Protein AF-A0A2A5XN27-F1 (afdb_monomer_lite)

Radius of gyration: 22.71 Å; chains: 1; bounding box: 51×56×65 Å

Secondary structure (DSSP, 8-state):
---------SS-SS------GGG--TTS----TT--TT-SSPPTT-------S--HHHHHHHHHHHHHHTT-HHHHHHHHHHHHHHTTPPPPSS--HHHHHHHHHHHTTTTT-HHHHHHHTT-HHHHHTTPPPEEEEEEE-TTT--EEEEEEE-TTGGG----GGGGS----HHHHHH-TTPPPPTT-

Sequence (188 aa):
GNAANGVKGRAGNVVPQRAPVRNRNRGGRLVQKRIDPAIEFPPFGTDETPYVVLRTGEMYLNAAEAAFEMNKPVRAKQLINTLRARAGMPPKTQLTLDLIKNERFVELYAENHRYWDLRAWRDAEAELHYKLKQGSKWTRRASDGKYKANKWRWNFSQNTPFLPKMYWLPFGTGRLADNPNIVENPGY

Foldseek 3Di:
DDDDDDDPADPPPDDPDDDDPVPDDPQNDDDCPQPDRVDDDDDPPPRPRDQDLDDPLVVLLVQLLVCVVVVNNVSSQVSLQVSCVVVVHDGDPDDDNVNSVVSCCVVCPPNPVPVVVCLVVVNCQVCQALDWDWHWDWDQDPPPRDIDTDIDTDPCSNVGHDDPQNSDDWPDDVVCVVDVPDDTGPPD

pLDDT: mean 85.62, std 16.57, range [29.89, 98.44]

Structure (mmCIF, N/CA/C/O backbone):
data_AF-A0A2A5XN27-F1
#
_entry.id   AF-A0A2A5XN27-F1
#
loop_
_atom_site.group_PDB
_atom_site.id
_atom_site.type_symbol
_atom_site.label_atom_id
_atom_site.label_alt_id
_atom_site.label_comp_id
_atom_site.label_asym_id
_atom_site.label_entity_id
_atom_site.label_seq_id
_atom_site.pdbx_PDB_ins_code
_atom_site.Cartn_x
_atom_site.Cartn_y
_atom_site.Cartn_z
_atom_site.occupancy
_atom_site.B_iso_or_equiv
_atom_site.auth_seq_id
_atom_site.auth_comp_id
_atom_site.auth_asym_id
_atom_site.auth_atom_id
_atom_site.pdbx_PDB_model_num
ATOM 1 N N . GLY A 1 1 ? 1.686 33.695 41.121 1.00 29.89 1 GLY A N 1
ATOM 2 C CA . GLY A 1 1 ? 0.962 32.762 42.002 1.00 29.89 1 GLY A CA 1
ATOM 3 C C . GLY A 1 1 ? 0.695 31.487 41.239 1.00 29.89 1 GLY A C 1
ATOM 4 O O . GLY A 1 1 ? 0.298 31.571 40.089 1.00 29.89 1 GLY A O 1
ATOM 5 N N . ASN A 1 2 ? 1.033 30.367 41.867 1.00 36.44 2 ASN A N 1
ATOM 6 C CA . ASN A 1 2 ? 1.110 28.998 41.356 1.00 36.44 2 ASN A CA 1
ATOM 7 C C . ASN A 1 2 ? -0.234 28.352 40.953 1.00 36.44 2 ASN A C 1
ATOM 9 O O . ASN A 1 2 ? -1.291 28.836 41.344 1.00 36.44 2 ASN A O 1
ATOM 13 N N . ALA A 1 3 ? -0.092 27.170 40.330 1.00 35.41 3 ALA A N 1
ATOM 14 C CA . ALA A 1 3 ? -1.069 26.127 39.966 1.00 35.41 3 ALA A CA 1
ATOM 15 C C . ALA A 1 3 ? -1.690 26.265 38.553 1.00 35.41 3 ALA A C 1
ATOM 17 O O . ALA A 1 3 ? -2.219 27.306 38.202 1.00 35.41 3 ALA A O 1
ATOM 18 N N . ALA A 1 4 ? -1.668 25.266 37.665 1.00 36.03 4 ALA A N 1
ATOM 19 C CA . ALA A 1 4 ? -1.515 23.832 37.872 1.00 36.03 4 ALA A CA 1
ATOM 20 C C . ALA A 1 4 ? -0.849 23.133 36.672 1.00 36.03 4 ALA A C 1
ATOM 22 O O . ALA A 1 4 ? -1.047 23.495 35.512 1.00 36.03 4 ALA A O 1
ATOM 23 N N . ASN A 1 5 ? -0.098 22.081 37.004 1.00 47.19 5 ASN A N 1
ATOM 24 C CA . ASN A 1 5 ? 0.304 20.999 36.117 1.00 47.19 5 ASN A CA 1
ATOM 25 C C . ASN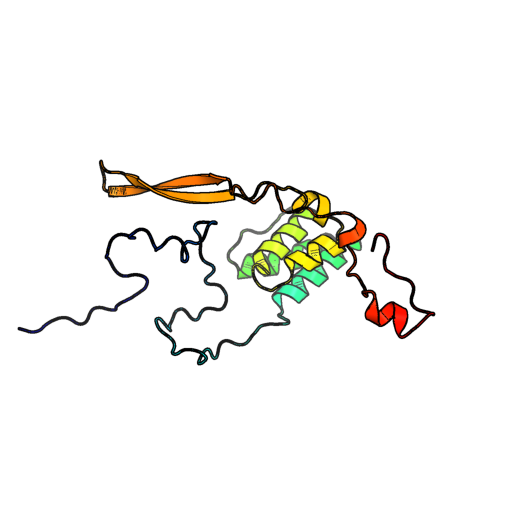 A 1 5 ? -0.887 20.513 35.284 1.00 47.19 5 ASN A C 1
ATOM 27 O O . ASN A 1 5 ? -1.898 20.075 35.827 1.00 47.19 5 ASN A O 1
ATOM 31 N N . GLY A 1 6 ? -0.747 20.562 33.965 1.00 33.22 6 GLY A N 1
ATOM 32 C CA . GLY A 1 6 ? -1.763 20.098 33.035 1.00 33.22 6 GLY A CA 1
ATOM 33 C C . GLY A 1 6 ? -1.102 19.783 31.712 1.00 33.22 6 GLY A C 1
ATOM 34 O O . GLY A 1 6 ? -0.989 20.660 30.864 1.00 33.22 6 GLY A O 1
ATOM 35 N N . VAL A 1 7 ? -0.585 18.556 31.621 1.00 36.69 7 VAL A N 1
ATOM 36 C CA . VAL A 1 7 ? -0.335 17.775 30.403 1.00 36.69 7 VAL A CA 1
ATOM 37 C C . VAL A 1 7 ? -0.467 18.614 29.129 1.00 36.69 7 VAL A C 1
ATOM 39 O O . VAL A 1 7 ? -1.563 18.807 28.598 1.00 36.69 7 VAL A O 1
ATOM 42 N N . LYS A 1 8 ? 0.667 19.104 28.616 1.00 38.03 8 LYS A N 1
ATOM 43 C CA . LYS A 1 8 ? 0.745 19.331 27.175 1.00 38.03 8 LYS A CA 1
ATOM 44 C C . LYS A 1 8 ? 0.564 17.933 26.595 1.00 38.03 8 LYS A C 1
ATOM 46 O O . LYS A 1 8 ? 1.222 16.998 27.014 1.00 38.03 8 LYS A O 1
ATOM 51 N N . GLY A 1 9 ? -0.526 17.756 25.877 1.00 37.28 9 GLY A N 1
ATOM 52 C CA . GLY A 1 9 ? -0.868 16.523 25.209 1.00 37.28 9 GLY A CA 1
ATOM 53 C C . GLY A 1 9 ? -1.352 16.950 23.845 1.00 37.28 9 GLY A C 1
ATOM 54 O O . GLY A 1 9 ? -2.301 17.728 23.772 1.00 37.28 9 GLY A O 1
ATOM 55 N N . ARG A 1 10 ? -0.687 16.476 22.788 1.00 46.75 10 ARG A N 1
ATOM 56 C CA . ARG A 1 10 ? -1.144 16.493 21.388 1.00 46.75 10 ARG A CA 1
ATOM 57 C C . ARG A 1 10 ? -1.728 17.830 20.947 1.00 46.75 10 ARG A C 1
ATOM 59 O O . ARG A 1 10 ? -2.930 18.008 21.070 1.00 46.75 10 ARG A O 1
ATOM 66 N N . ALA A 1 11 ? -0.920 18.707 20.339 1.00 42.62 11 ALA A N 1
ATOM 67 C CA . ALA A 1 11 ? -1.396 19.979 19.775 1.00 42.62 11 ALA A CA 1
ATOM 68 C C . ALA A 1 11 ? -2.470 20.603 20.684 1.00 42.62 11 ALA A C 1
ATOM 70 O O . ALA A 1 11 ? -3.655 20.585 20.350 1.00 42.62 11 ALA A O 1
ATOM 71 N N . GLY A 1 12 ? -2.036 21.012 21.883 1.00 39.09 12 GLY A N 1
ATOM 72 C CA . GLY A 1 12 ? -2.918 21.458 22.955 1.00 39.09 12 GLY A CA 1
ATOM 73 C C . GLY A 1 12 ? -3.959 22.473 22.489 1.00 39.09 12 GLY A C 1
ATOM 74 O O . GLY A 1 12 ? -3.789 23.088 21.446 1.00 39.09 12 GLY A O 1
ATOM 75 N N . ASN A 1 13 ? -5.002 22.631 23.305 1.00 40.03 13 ASN A N 1
ATOM 76 C CA . ASN A 1 13 ? -6.207 23.481 23.236 1.00 40.03 13 ASN A CA 1
ATOM 77 C C . ASN A 1 13 ? -6.185 24.864 22.529 1.00 40.03 13 ASN A C 1
ATOM 79 O O . ASN A 1 13 ? -7.188 25.573 22.554 1.00 40.03 13 ASN A O 1
ATOM 83 N N . VAL A 1 14 ? -5.113 25.288 21.876 1.00 46.19 14 VAL A N 1
ATOM 84 C CA . VAL A 1 14 ? -5.141 26.316 20.843 1.00 46.19 14 VAL A CA 1
ATOM 85 C C . VAL A 1 14 ? -5.795 25.755 19.584 1.00 46.19 14 VAL A C 1
ATOM 87 O O . VAL A 1 14 ? -5.376 24.745 19.022 1.00 46.19 14 VAL A O 1
ATOM 90 N N . VAL A 1 15 ? -6.852 26.438 19.141 1.00 50.25 15 VAL A N 1
ATOM 91 C CA . VAL A 1 15 ? -7.508 26.218 17.846 1.00 50.25 15 VAL A CA 1
ATOM 92 C C . VAL A 1 15 ? -6.468 25.872 16.771 1.00 50.25 15 VAL A C 1
ATOM 94 O O . VAL A 1 15 ? -5.458 26.572 16.698 1.00 50.25 15 VAL A O 1
ATOM 97 N N . PRO A 1 16 ? -6.660 24.834 15.928 1.00 54.69 16 PRO A N 1
ATOM 98 C CA . PRO A 1 16 ? -5.692 24.500 14.892 1.00 54.69 16 PRO A CA 1
ATOM 99 C C . PRO A 1 16 ? -5.483 25.707 13.978 1.00 54.69 16 PRO A C 1
ATOM 101 O O . PRO A 1 16 ? -6.305 26.022 13.112 1.00 54.69 16 PRO A O 1
ATOM 104 N N . GLN A 1 17 ? -4.381 26.412 14.212 1.00 54.06 17 GLN A N 1
ATOM 105 C CA . GLN A 1 17 ? -3.949 27.525 13.397 1.00 54.06 17 GLN A CA 1
ATOM 106 C C . GLN A 1 17 ? -3.387 26.947 12.103 1.00 54.06 17 GLN A C 1
ATOM 108 O O . GLN A 1 17 ? -2.761 25.885 12.072 1.00 54.06 17 GLN A O 1
ATOM 113 N N . ARG A 1 18 ? -3.654 27.628 10.991 1.00 60.09 18 ARG A N 1
ATOM 114 C CA . ARG A 1 18 ? -3.181 27.189 9.680 1.00 60.09 18 ARG A CA 1
ATOM 115 C C . ARG A 1 18 ? -1.652 27.114 9.701 1.00 60.09 18 ARG A C 1
ATOM 117 O O . ARG A 1 18 ? -0.996 28.149 9.748 1.00 60.09 18 ARG A O 1
ATOM 124 N N . ALA A 1 19 ? -1.099 25.906 9.593 1.00 62.75 19 ALA A N 1
ATOM 125 C CA . ALA A 1 19 ? 0.345 25.716 9.488 1.00 62.75 19 ALA A CA 1
ATOM 126 C C . ALA A 1 19 ? 0.939 26.509 8.295 1.00 62.75 19 ALA A C 1
ATOM 128 O O . ALA A 1 19 ? 0.246 26.714 7.278 1.00 62.75 19 ALA A O 1
ATOM 129 N N . PRO A 1 20 ? 2.217 26.933 8.365 1.00 69.31 20 PRO A N 1
ATOM 130 C CA . PRO A 1 20 ? 2.937 27.515 7.230 1.00 69.31 20 PRO A CA 1
ATOM 131 C C . PRO A 1 20 ? 2.829 26.628 5.985 1.00 69.31 20 PRO A C 1
ATOM 133 O O . PRO A 1 20 ? 2.746 25.410 6.105 1.00 69.31 20 PRO A O 1
ATOM 136 N N . VAL A 1 21 ? 2.822 27.216 4.779 1.00 66.81 21 VAL A N 1
ATOM 137 C CA . VAL A 1 21 ? 2.547 26.493 3.512 1.00 66.81 21 VAL A CA 1
ATOM 138 C C . VAL A 1 21 ? 3.396 25.226 3.353 1.00 66.81 21 VAL A C 1
ATOM 140 O O . VAL A 1 21 ? 2.870 24.209 2.905 1.00 66.81 21 VAL A O 1
ATOM 143 N N . ARG A 1 22 ? 4.669 25.282 3.763 1.00 66.00 22 ARG A N 1
ATOM 144 C CA . ARG A 1 22 ? 5.639 24.180 3.653 1.00 66.00 22 ARG A CA 1
ATOM 145 C C . ARG A 1 22 ? 5.332 22.994 4.577 1.00 66.00 22 ARG A C 1
ATOM 147 O O . ARG A 1 22 ? 5.655 21.870 4.225 1.00 66.00 22 ARG A O 1
ATOM 154 N N . ASN A 1 23 ? 4.624 23.222 5.684 1.00 67.50 23 ASN A N 1
ATOM 155 C CA . ASN A 1 23 ? 4.366 22.215 6.723 1.00 67.50 23 ASN A CA 1
ATOM 156 C C . ASN A 1 23 ? 2.918 21.700 6.691 1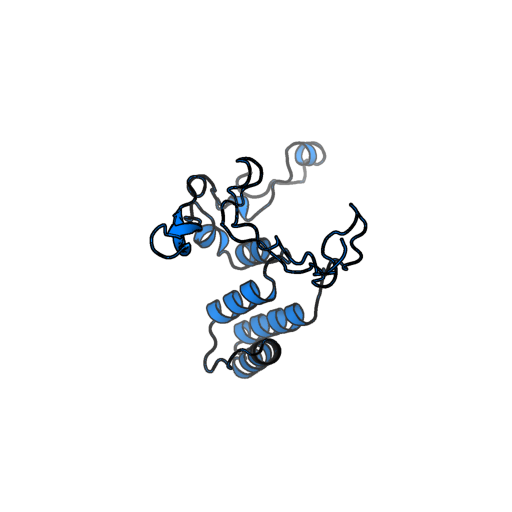.00 67.50 23 ASN A C 1
ATOM 158 O O . ASN A 1 23 ? 2.406 21.171 7.677 1.00 67.50 23 ASN A O 1
ATO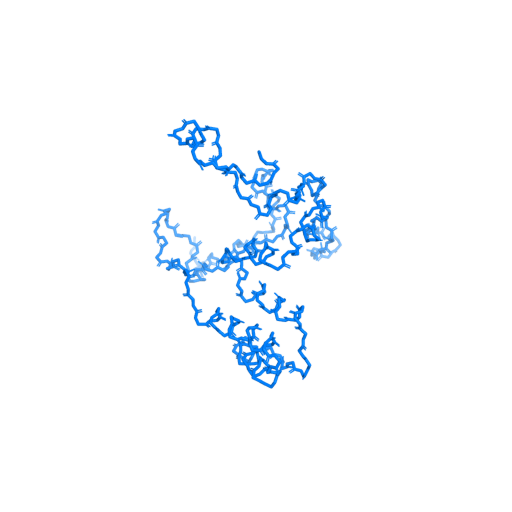M 162 N N . ARG A 1 24 ? 2.209 21.886 5.570 1.00 71.56 24 ARG A N 1
ATOM 163 C CA . ARG A 1 24 ? 0.832 21.404 5.411 1.00 71.56 24 ARG A CA 1
ATOM 164 C C . ARG A 1 24 ? 0.819 20.025 4.777 1.00 71.56 24 ARG A C 1
ATOM 166 O O . ARG A 1 24 ? 1.221 19.863 3.626 1.00 71.56 24 ARG A O 1
ATOM 173 N N . ASN A 1 25 ? 0.227 19.061 5.473 1.00 76.50 25 ASN A N 1
ATOM 174 C CA . ASN A 1 25 ? -0.117 17.788 4.859 1.00 76.50 25 ASN A CA 1
ATOM 175 C C . ASN A 1 25 ? -1.304 17.978 3.898 1.00 76.50 25 ASN A C 1
ATOM 177 O O . ASN A 1 25 ? -2.403 18.360 4.303 1.00 76.50 25 ASN A O 1
ATOM 181 N N . ARG A 1 26 ? -1.084 17.697 2.611 1.00 76.62 26 ARG A N 1
ATOM 182 C CA . ARG A 1 26 ? -2.086 17.887 1.550 1.00 76.62 26 ARG A CA 1
ATOM 183 C C . ARG A 1 26 ? -3.244 16.884 1.611 1.00 76.62 26 ARG A C 1
ATOM 185 O O . ARG A 1 26 ? -4.328 17.191 1.123 1.00 76.62 26 ARG A O 1
ATOM 192 N N . GLY A 1 27 ? -3.029 15.721 2.226 1.00 79.31 27 GLY A N 1
ATOM 193 C CA . GLY A 1 27 ? -4.074 14.734 2.502 1.00 79.31 27 GLY A CA 1
ATOM 194 C C . GLY A 1 27 ? -4.975 15.122 3.678 1.00 79.31 27 GLY A C 1
ATOM 195 O O . GLY A 1 27 ? -6.070 14.578 3.815 1.00 79.31 27 GLY A O 1
ATOM 196 N N . GLY A 1 28 ? -4.546 16.075 4.516 1.00 81.69 28 GLY A N 1
ATOM 197 C CA . GLY A 1 28 ? -5.301 16.546 5.681 1.00 81.69 28 GLY A CA 1
ATOM 198 C C . GLY A 1 28 ? -5.469 15.508 6.792 1.00 81.69 28 GLY A C 1
ATOM 199 O O . GLY A 1 28 ? -6.384 15.632 7.605 1.00 81.69 28 GLY A O 1
ATOM 200 N N . ARG A 1 29 ? -4.611 14.483 6.799 1.00 82.06 29 ARG A N 1
ATOM 201 C CA . ARG A 1 29 ? -4.494 13.438 7.823 1.00 82.06 29 ARG A CA 1
ATOM 202 C C . ARG A 1 29 ? -3.018 13.156 8.060 1.00 82.06 29 ARG A C 1
ATOM 204 O O . ARG A 1 29 ? -2.224 13.280 7.131 1.00 82.06 29 ARG A O 1
ATOM 211 N N . LEU A 1 30 ? -2.670 12.766 9.278 1.00 85.06 30 LEU A N 1
ATOM 212 C CA . LEU A 1 30 ? -1.328 12.322 9.646 1.00 85.06 30 LEU A CA 1
ATOM 213 C C . LEU A 1 30 ? -1.368 10.834 9.986 1.00 85.06 30 LEU A C 1
ATOM 215 O O . LEU A 1 30 ? -2.399 10.322 10.421 1.00 85.06 30 LEU A O 1
ATOM 219 N N . VAL A 1 31 ? -0.249 10.151 9.766 1.00 86.31 31 VAL A N 1
ATOM 220 C CA . VAL A 1 31 ? -0.075 8.754 10.162 1.00 86.31 31 VAL A CA 1
ATOM 221 C C . VAL A 1 31 ? 0.501 8.741 11.573 1.00 86.31 31 VAL A C 1
ATOM 223 O O . VAL A 1 31 ? 1.478 9.432 11.834 1.00 86.31 31 VAL A O 1
ATOM 226 N N . GLN A 1 32 ? -0.121 7.977 12.471 1.00 86.38 32 GLN A N 1
ATOM 227 C CA . GLN A 1 32 ? 0.386 7.722 13.829 1.00 86.38 32 GLN A CA 1
ATOM 228 C C . GLN A 1 32 ? 0.860 6.274 14.017 1.00 86.38 32 GLN A C 1
ATOM 230 O O . GLN A 1 32 ? 1.209 5.862 15.116 1.00 86.38 32 GLN A O 1
ATOM 235 N N . LYS A 1 33 ? 0.845 5.466 12.952 1.00 87.88 33 LYS A N 1
ATOM 236 C CA . LYS A 1 33 ? 1.324 4.086 13.013 1.00 87.88 33 LYS A CA 1
ATOM 237 C C . LYS A 1 33 ? 2.831 4.087 13.279 1.00 87.88 33 LYS A C 1
ATOM 239 O O . LYS A 1 33 ? 3.541 4.834 12.614 1.00 87.88 33 LYS A O 1
ATOM 244 N N . ARG A 1 34 ? 3.284 3.220 14.194 1.00 84.56 34 ARG A N 1
ATOM 245 C CA . ARG A 1 34 ? 4.679 3.135 14.677 1.00 84.56 34 ARG A CA 1
ATOM 246 C C . ARG A 1 34 ? 5.153 4.374 15.449 1.00 84.56 34 ARG A C 1
ATOM 248 O O . ARG A 1 34 ? 6.346 4.591 15.551 1.00 84.56 34 ARG A O 1
ATOM 255 N N . ILE A 1 35 ? 4.231 5.183 15.968 1.00 84.62 35 ILE A N 1
ATOM 256 C CA . ILE A 1 35 ? 4.557 6.252 16.915 1.00 84.62 35 ILE A CA 1
ATOM 257 C C . ILE A 1 35 ? 4.119 5.778 18.296 1.00 84.62 35 ILE A C 1
ATOM 259 O O . ILE A 1 35 ? 2.945 5.435 18.467 1.00 84.62 35 ILE A O 1
ATOM 263 N N . ASP A 1 36 ? 5.041 5.764 19.257 1.00 83.00 36 ASP A N 1
ATOM 264 C CA . ASP A 1 36 ? 4.708 5.495 20.654 1.00 83.00 36 ASP A CA 1
ATOM 265 C C . ASP A 1 36 ? 3.803 6.618 21.198 1.00 83.00 36 ASP A C 1
ATOM 267 O O . ASP A 1 36 ? 4.218 7.780 21.240 1.00 83.00 36 ASP A O 1
ATOM 271 N N . PRO A 1 37 ? 2.552 6.321 21.604 1.00 81.38 37 PRO A N 1
ATOM 272 C CA . PRO A 1 37 ? 1.654 7.333 22.145 1.00 81.38 37 PRO A CA 1
ATOM 273 C C . PRO A 1 37 ? 2.099 7.901 23.502 1.00 81.38 37 PRO A C 1
ATOM 275 O O . PRO A 1 37 ? 1.576 8.949 23.883 1.00 81.38 37 PRO A O 1
ATOM 278 N N . ALA A 1 38 ? 3.005 7.237 24.230 1.00 82.88 38 ALA A N 1
ATOM 279 C CA . ALA A 1 38 ? 3.524 7.710 25.514 1.00 82.88 38 ALA A CA 1
ATOM 280 C C . ALA A 1 38 ? 4.551 8.845 25.361 1.00 82.88 38 ALA A C 1
ATOM 282 O O . ALA A 1 38 ? 4.788 9.593 26.311 1.00 82.88 38 ALA A O 1
ATOM 283 N N . ILE A 1 39 ? 5.138 9.001 24.172 1.00 77.56 39 ILE A N 1
ATOM 284 C CA . ILE A 1 39 ? 6.201 9.968 23.906 1.00 77.56 39 ILE A CA 1
ATOM 285 C C . ILE A 1 39 ? 5.633 11.133 23.090 1.00 77.56 39 ILE A C 1
ATOM 287 O O . ILE A 1 39 ? 5.212 10.976 21.947 1.00 77.56 39 ILE A O 1
ATOM 291 N N . GLU A 1 40 ? 5.624 12.335 23.668 1.00 75.56 40 GLU A N 1
ATOM 292 C CA . GLU A 1 40 ? 5.049 13.513 23.005 1.00 75.56 40 GLU A CA 1
ATOM 293 C C . GLU A 1 40 ? 6.084 14.331 22.213 1.00 75.56 40 GLU A C 1
ATOM 295 O O . GLU A 1 40 ? 5.777 14.860 21.144 1.00 75.56 40 GLU A O 1
ATOM 300 N N . PHE A 1 41 ? 7.318 14.414 22.719 1.00 76.88 41 PHE A N 1
ATOM 301 C CA . PHE A 1 41 ? 8.399 15.216 22.142 1.00 76.88 41 PHE A CA 1
ATOM 302 C C . PHE A 1 41 ? 9.740 14.480 22.254 1.00 76.88 41 PHE A C 1
ATOM 304 O O . PHE A 1 41 ? 10.572 14.851 23.086 1.00 76.88 41 PHE A O 1
ATOM 311 N N . PRO A 1 42 ? 9.961 13.420 21.456 1.00 74.62 42 PRO A N 1
ATOM 312 C CA . PRO A 1 42 ? 11.245 12.741 21.470 1.00 74.62 42 PRO A CA 1
ATOM 313 C C . PRO A 1 42 ? 12.339 13.697 20.971 1.00 74.62 42 PRO A C 1
ATOM 315 O O . PRO A 1 42 ? 12.115 14.430 19.997 1.00 74.62 42 PRO A O 1
ATOM 318 N N . PRO A 1 43 ? 13.527 13.697 21.595 1.00 80.38 43 PRO A N 1
ATOM 319 C CA . PRO A 1 43 ? 14.714 14.270 20.982 1.00 80.38 43 PRO A CA 1
ATOM 320 C C . PRO A 1 43 ? 14.946 13.693 19.575 1.00 80.38 43 PRO A C 1
ATOM 322 O O . PRO A 1 43 ? 14.553 12.572 19.244 1.00 80.38 43 PRO A O 1
ATOM 325 N N . PHE A 1 44 ? 15.567 14.482 18.699 1.00 80.19 44 PHE A N 1
ATOM 326 C CA . PHE A 1 44 ? 15.837 14.031 17.336 1.00 80.19 44 PHE A CA 1
ATOM 327 C C . PHE A 1 44 ? 16.747 12.793 17.344 1.00 80.19 44 PHE A C 1
ATOM 329 O O . PHE A 1 44 ? 17.815 12.817 17.949 1.00 80.19 44 PHE A O 1
ATOM 336 N N . GLY A 1 45 ? 16.334 11.733 16.643 1.00 80.00 45 GLY A N 1
ATOM 337 C CA . GLY A 1 45 ? 17.126 10.510 16.486 1.00 80.00 45 GLY A CA 1
ATOM 338 C C . GLY A 1 45 ? 17.095 9.547 17.677 1.00 80.00 45 GLY A C 1
ATOM 339 O O . GLY A 1 45 ? 17.855 8.588 17.670 1.00 80.00 45 GLY A O 1
ATOM 340 N N . THR A 1 46 ? 16.230 9.765 18.672 1.00 81.56 46 THR A N 1
ATOM 341 C CA . THR A 1 46 ? 16.121 8.897 19.862 1.00 81.56 46 THR A CA 1
ATOM 342 C C . THR A 1 46 ? 14.878 8.005 19.843 1.00 81.56 46 THR A C 1
ATOM 344 O O . THR A 1 46 ? 14.363 7.647 20.897 1.00 81.56 46 THR A O 1
ATOM 347 N N . ASP A 1 47 ? 14.328 7.717 18.663 1.00 78.12 47 ASP A N 1
ATOM 348 C CA . ASP A 1 47 ? 13.208 6.783 18.540 1.00 78.12 47 ASP A CA 1
ATOM 349 C C . ASP A 1 47 ? 13.726 5.347 18.678 1.00 78.12 47 ASP A C 1
ATOM 351 O O . ASP A 1 47 ? 14.546 4.896 17.878 1.00 78.12 47 ASP A O 1
ATOM 355 N N . GLU A 1 48 ? 13.249 4.639 19.698 1.00 83.31 48 GLU A N 1
ATOM 356 C CA . GLU A 1 48 ? 13.577 3.233 19.953 1.00 83.31 48 GLU A CA 1
ATOM 357 C C . GLU A 1 48 ? 12.570 2.275 19.299 1.00 83.31 48 GLU A C 1
ATOM 359 O O . GLU A 1 48 ? 12.711 1.055 19.409 1.00 83.31 48 GLU A O 1
ATOM 364 N N . THR A 1 49 ? 11.552 2.797 18.601 1.00 85.19 49 THR A N 1
ATOM 365 C CA . THR A 1 49 ? 10.518 1.979 17.965 1.00 85.19 49 THR A CA 1
ATOM 366 C C . THR A 1 49 ? 11.135 1.085 16.885 1.00 85.19 49 THR A C 1
ATOM 368 O O . THR A 1 49 ? 11.623 1.587 15.866 1.00 85.19 49 THR A O 1
ATOM 371 N N . PRO A 1 50 ? 11.071 -0.254 17.026 1.00 87.81 50 PRO A N 1
ATOM 372 C CA . PRO A 1 50 ? 11.665 -1.149 16.046 1.00 87.81 50 PRO A CA 1
ATOM 373 C C . PRO A 1 50 ? 11.007 -1.012 14.674 1.00 87.81 50 PRO A C 1
ATOM 375 O O . PRO A 1 50 ? 9.777 -1.006 14.533 1.00 87.81 50 PRO A O 1
ATOM 378 N N . TYR A 1 51 ? 11.831 -0.975 13.628 1.00 88.06 51 TYR A N 1
ATOM 379 C CA . TYR A 1 51 ? 11.329 -1.001 12.264 1.00 88.06 51 TYR A CA 1
ATOM 380 C C . TYR A 1 51 ? 10.868 -2.415 11.897 1.00 88.06 51 TYR A C 1
ATOM 382 O O . TYR A 1 51 ? 11.671 -3.314 11.652 1.00 88.06 51 TYR A O 1
ATOM 390 N N . VAL A 1 52 ? 9.552 -2.618 11.849 1.00 91.38 52 VAL A N 1
ATOM 391 C CA . VAL A 1 52 ? 8.979 -3.931 11.535 1.00 91.38 52 VAL A CA 1
ATOM 392 C C . VAL A 1 52 ? 9.118 -4.225 10.041 1.00 91.38 52 VAL A C 1
ATOM 394 O O . VAL A 1 52 ? 8.470 -3.573 9.217 1.00 91.38 52 VAL A O 1
ATOM 397 N N . VAL A 1 53 ? 9.971 -5.201 9.717 1.00 92.62 53 VAL A N 1
ATOM 398 C CA . VAL A 1 53 ? 10.162 -5.733 8.355 1.00 92.62 53 VAL A CA 1
ATOM 399 C C . VAL A 1 53 ? 9.214 -6.899 8.084 1.00 92.62 53 VAL A C 1
ATOM 401 O O . VAL A 1 53 ? 8.630 -6.966 7.013 1.00 92.62 53 VAL A O 1
ATOM 404 N N . LEU A 1 54 ? 9.038 -7.789 9.065 1.00 94.31 54 LEU A N 1
ATOM 405 C CA . LEU A 1 54 ? 8.148 -8.947 8.997 1.00 94.31 54 LEU A CA 1
ATOM 406 C C . LEU A 1 54 ? 7.352 -9.045 10.292 1.00 94.31 54 LEU A C 1
ATOM 408 O O . LEU A 1 54 ? 7.870 -8.773 11.378 1.00 94.31 54 LEU A O 1
ATOM 412 N N . ARG A 1 55 ? 6.093 -9.468 10.190 1.00 95.38 55 ARG A N 1
ATOM 413 C CA . ARG A 1 55 ? 5.252 -9.738 11.361 1.00 95.38 55 ARG A CA 1
ATOM 414 C C . ARG A 1 55 ? 4.177 -10.763 11.061 1.00 95.38 55 ARG A C 1
ATOM 416 O O . ARG A 1 55 ? 3.743 -10.925 9.925 1.00 95.38 55 ARG A O 1
ATOM 423 N N . THR A 1 56 ? 3.671 -11.385 12.116 1.00 96.94 56 THR A N 1
ATOM 424 C CA . THR A 1 56 ? 2.656 -12.445 12.040 1.00 96.94 56 THR A CA 1
ATOM 425 C C . THR A 1 56 ? 1.431 -12.053 11.218 1.00 96.94 56 THR A C 1
ATOM 427 O O . THR A 1 56 ? 0.934 -12.872 10.456 1.00 96.94 56 THR A O 1
ATOM 430 N N . GLY A 1 57 ? 0.977 -10.797 11.296 1.00 96.94 57 GLY A N 1
ATOM 431 C CA . GLY A 1 57 ? -0.152 -10.321 10.488 1.00 96.94 57 GLY A CA 1
ATOM 432 C C . GLY A 1 57 ? 0.036 -10.520 8.981 1.00 96.94 57 GLY A C 1
ATOM 433 O O . GLY A 1 57 ? -0.895 -10.945 8.304 1.00 96.94 57 GLY A O 1
ATOM 434 N N . GLU A 1 58 ? 1.250 -10.307 8.471 1.00 97.75 58 GLU A N 1
ATOM 435 C CA . GLU A 1 58 ? 1.585 -10.579 7.072 1.00 97.75 58 GLU A CA 1
ATOM 436 C C . GLU A 1 58 ? 1.534 -12.081 6.762 1.00 97.75 58 GLU A C 1
ATOM 438 O O . GLU A 1 58 ? 0.979 -12.476 5.742 1.00 97.75 58 GLU A O 1
ATOM 443 N N . MET A 1 59 ? 2.030 -12.937 7.662 1.00 98.12 59 MET A N 1
ATOM 444 C CA . MET A 1 59 ? 2.021 -14.396 7.474 1.00 98.12 59 MET A CA 1
ATOM 445 C C . MET A 1 59 ? 0.595 -14.942 7.312 1.00 98.12 59 MET A C 1
ATOM 447 O O . MET A 1 59 ? 0.349 -15.782 6.447 1.00 98.12 59 MET A O 1
ATOM 451 N N . TYR A 1 60 ? -0.360 -14.440 8.104 1.00 98.38 60 TYR A N 1
ATOM 452 C CA . TYR A 1 60 ? -1.777 -14.795 7.965 1.00 98.38 60 TYR A CA 1
ATOM 453 C C . TYR A 1 60 ? -2.357 -14.337 6.624 1.00 98.38 60 TYR A C 1
ATOM 455 O O . TYR A 1 60 ? -3.121 -15.084 6.016 1.00 98.38 60 TYR A O 1
ATOM 463 N N . LEU A 1 61 ? -1.991 -13.142 6.151 1.00 98.38 61 LEU A N 1
ATOM 464 C CA . LEU A 1 61 ? -2.443 -12.616 4.860 1.00 98.38 61 LEU A CA 1
ATOM 465 C C . LEU A 1 61 ? -1.856 -13.409 3.689 1.00 98.38 61 LEU A C 1
ATOM 467 O O . LEU A 1 61 ? -2.612 -13.824 2.817 1.00 98.38 61 LEU A O 1
ATOM 471 N N . ASN A 1 62 ? -0.549 -13.686 3.708 1.00 98.38 62 ASN A N 1
ATOM 472 C CA . ASN A 1 62 ? 0.131 -14.496 2.694 1.00 98.38 62 ASN A CA 1
ATOM 473 C C . ASN A 1 62 ? -0.503 -15.896 2.615 1.00 98.38 62 ASN A C 1
ATOM 475 O O . ASN A 1 62 ? -0.831 -16.382 1.534 1.00 98.38 62 ASN A O 1
ATOM 479 N N . ALA A 1 63 ? -0.744 -16.529 3.770 1.00 98.44 63 ALA A N 1
ATOM 480 C CA . ALA A 1 63 ? -1.402 -17.830 3.833 1.00 98.44 63 ALA A CA 1
ATOM 481 C C . ALA A 1 63 ? -2.874 -17.778 3.383 1.00 98.44 63 ALA A C 1
ATOM 483 O O . ALA A 1 63 ? -3.358 -18.740 2.786 1.00 98.44 63 ALA A O 1
ATOM 484 N N . ALA A 1 64 ? -3.597 -16.690 3.668 1.00 98.38 64 ALA A N 1
ATOM 485 C CA . ALA A 1 64 ? -4.988 -16.527 3.256 1.00 98.38 64 ALA A CA 1
ATOM 486 C C . ALA A 1 64 ? -5.122 -16.363 1.740 1.00 98.38 64 ALA A C 1
ATOM 488 O O . ALA A 1 64 ? -5.975 -17.014 1.142 1.00 98.38 64 ALA A O 1
ATOM 489 N N . GLU A 1 65 ? -4.272 -15.534 1.135 1.00 98.25 65 GLU A N 1
ATOM 490 C CA . GLU A 1 65 ? -4.212 -15.330 -0.313 1.00 98.25 65 GLU A CA 1
ATOM 491 C C . GLU A 1 65 ? -3.843 -16.633 -1.029 1.00 98.25 65 GLU A C 1
ATOM 493 O O . GLU A 1 65 ? -4.608 -17.104 -1.866 1.00 98.25 65 GLU A O 1
ATOM 498 N N . ALA A 1 66 ? -2.764 -17.302 -0.607 1.00 98.31 66 ALA A N 1
ATOM 499 C CA . ALA A 1 66 ? -2.370 -18.589 -1.178 1.00 98.31 66 ALA A CA 1
ATOM 500 C C . ALA A 1 66 ? -3.472 -19.655 -1.034 1.00 98.31 66 ALA A C 1
ATOM 502 O O . ALA A 1 66 ? -3.771 -20.380 -1.979 1.00 98.31 66 ALA A O 1
ATOM 503 N N . ALA A 1 67 ? -4.124 -19.747 0.131 1.00 98.38 67 ALA A N 1
ATOM 504 C CA . ALA A 1 67 ? -5.238 -20.673 0.321 1.00 98.38 67 ALA A CA 1
ATOM 505 C C . ALA A 1 67 ? -6.433 -20.343 -0.587 1.00 98.38 67 ALA A C 1
ATOM 507 O O . ALA A 1 67 ? -7.106 -21.263 -1.047 1.00 98.38 67 ALA A O 1
ATOM 508 N N . PHE A 1 68 ? -6.708 -19.062 -0.840 1.00 98.12 68 PHE A N 1
ATOM 509 C CA . PHE A 1 68 ? -7.778 -18.642 -1.740 1.00 98.12 68 PHE A CA 1
ATOM 510 C C . PHE A 1 68 ? -7.477 -19.049 -3.187 1.00 98.12 68 PHE A C 1
ATOM 512 O O . PHE A 1 68 ? -8.303 -19.723 -3.796 1.00 98.12 68 PHE A O 1
ATOM 519 N N . GLU A 1 69 ? -6.272 -18.750 -3.681 1.00 96.94 69 GLU A N 1
ATOM 520 C CA . GLU A 1 69 ? -5.816 -19.117 -5.033 1.00 96.94 69 GLU A CA 1
ATOM 521 C C . GLU A 1 69 ? -5.741 -20.640 -5.241 1.00 96.94 69 GLU A C 1
ATOM 523 O O . GLU A 1 69 ? -6.011 -21.157 -6.321 1.00 96.94 69 GLU A O 1
ATOM 528 N N . MET A 1 70 ? -5.458 -21.402 -4.179 1.00 98.12 70 MET A N 1
ATOM 529 C CA . MET A 1 70 ? -5.505 -22.869 -4.193 1.00 98.12 70 MET A CA 1
ATOM 530 C C . MET A 1 70 ? -6.927 -23.453 -4.077 1.00 98.12 70 MET A C 1
ATOM 532 O O . MET A 1 70 ? -7.068 -24.650 -3.817 1.00 98.12 70 MET A O 1
ATOM 536 N N . ASN A 1 71 ? -7.983 -22.644 -4.207 1.00 97.44 71 ASN A N 1
ATOM 537 C CA . ASN A 1 71 ? -9.379 -23.060 -4.038 1.00 97.44 71 ASN A CA 1
ATOM 538 C C . ASN A 1 71 ? -9.673 -23.713 -2.670 1.00 97.44 71 ASN A C 1
ATOM 540 O O . ASN A 1 71 ? -10.465 -24.651 -2.560 1.00 97.44 71 ASN A O 1
ATOM 544 N N . LYS A 1 72 ? -9.069 -23.198 -1.588 1.00 97.62 72 LYS A N 1
ATOM 545 C CA . LYS A 1 72 ? -9.326 -23.604 -0.190 1.00 97.62 72 LYS A CA 1
ATOM 546 C C . LYS A 1 72 ? -10.055 -22.491 0.584 1.00 97.62 72 LYS A C 1
ATOM 548 O O . LYS A 1 72 ? -9.520 -21.953 1.562 1.00 97.62 72 LYS A O 1
ATOM 553 N N . PRO A 1 73 ? -11.305 -22.145 0.212 1.00 94.44 73 PRO A N 1
ATOM 554 C CA . PRO A 1 73 ? -11.995 -20.952 0.712 1.00 94.44 73 PRO A CA 1
ATOM 555 C C . PRO A 1 73 ? -12.292 -21.002 2.216 1.00 94.44 73 PRO A C 1
ATOM 557 O O . PRO A 1 73 ? -12.270 -19.970 2.885 1.00 94.44 73 PRO A O 1
ATOM 560 N N . VAL A 1 74 ? -12.527 -22.195 2.778 1.00 96.62 74 VAL A N 1
ATOM 561 C CA . VAL A 1 74 ? -12.741 -22.368 4.226 1.00 96.62 74 VAL A CA 1
ATOM 562 C C . VAL A 1 74 ? -11.494 -21.946 5.002 1.00 96.62 74 VAL A C 1
ATOM 564 O O . VAL A 1 74 ? -11.597 -21.175 5.956 1.00 96.62 74 VAL A O 1
ATOM 567 N N . ARG A 1 75 ? -10.312 -22.387 4.553 1.00 97.75 75 ARG A N 1
ATOM 568 C CA . ARG A 1 75 ? -9.034 -22.055 5.189 1.00 97.75 75 ARG A CA 1
ATOM 569 C C . ARG A 1 75 ? -8.699 -20.575 5.034 1.00 97.75 75 ARG A C 1
ATOM 571 O O . ARG A 1 75 ? -8.347 -19.936 6.022 1.00 97.75 75 ARG A O 1
ATOM 578 N N . ALA A 1 76 ? -8.858 -20.023 3.831 1.00 98.06 76 ALA A N 1
ATOM 579 C CA . ALA A 1 76 ? -8.632 -18.603 3.572 1.00 98.06 76 ALA A CA 1
ATOM 580 C C . ALA A 1 76 ? -9.512 -17.715 4.473 1.00 98.06 76 ALA A C 1
ATOM 582 O O . ALA A 1 76 ? -9.022 -16.795 5.131 1.00 98.06 76 ALA A O 1
ATOM 583 N N . LYS A 1 77 ? -10.805 -18.050 4.590 1.00 97.94 77 LYS A N 1
ATOM 584 C CA . LYS A 1 77 ? -11.755 -17.328 5.447 1.00 97.94 77 LYS A CA 1
ATOM 585 C C . LYS A 1 77 ? -11.388 -17.407 6.927 1.00 97.94 77 LYS A C 1
ATOM 587 O O . LYS A 1 77 ? -11.486 -16.398 7.620 1.00 97.94 77 LYS A O 1
ATOM 592 N N . GLN A 1 78 ? -10.969 -18.575 7.416 1.00 98.06 78 GLN A N 1
ATOM 593 C CA . GLN A 1 78 ? -10.508 -18.728 8.801 1.00 98.06 78 GLN A CA 1
ATOM 594 C C . GLN A 1 78 ? -9.330 -17.794 9.097 1.00 98.06 78 GLN A C 1
ATOM 596 O O . GLN A 1 78 ? -9.391 -17.043 10.064 1.00 98.06 78 GLN A O 1
ATOM 601 N N . LEU A 1 79 ? -8.312 -17.779 8.230 1.00 98.44 79 LEU A N 1
ATOM 602 C CA . LEU A 1 79 ? -7.109 -16.957 8.401 1.00 98.44 79 LEU A CA 1
ATOM 603 C C . LEU A 1 79 ? -7.422 -15.452 8.419 1.00 98.44 79 LEU A C 1
ATOM 605 O O . LEU A 1 79 ? -6.956 -14.737 9.306 1.00 98.44 79 LEU A O 1
ATOM 609 N N . ILE A 1 80 ? -8.263 -14.978 7.493 1.00 98.19 80 ILE A N 1
ATOM 610 C CA . ILE A 1 80 ? -8.714 -13.577 7.471 1.00 98.19 80 ILE A CA 1
ATOM 611 C C . ILE A 1 80 ? -9.509 -13.234 8.730 1.00 98.19 80 ILE A C 1
ATOM 613 O O . ILE A 1 80 ? -9.280 -12.195 9.350 1.00 98.19 80 ILE A O 1
ATOM 617 N N . ASN A 1 81 ? -10.430 -14.104 9.146 1.00 98.25 81 ASN A N 1
ATOM 618 C CA . ASN A 1 81 ? -11.254 -13.840 10.319 1.00 98.25 81 ASN A CA 1
ATOM 619 C C . ASN A 1 81 ? -10.447 -13.862 11.625 1.00 98.25 81 ASN A C 1
ATOM 621 O O . ASN A 1 81 ? -10.792 -13.108 12.531 1.00 98.25 81 ASN A O 1
ATOM 625 N N . THR A 1 82 ? -9.345 -14.617 11.710 1.00 98.25 82 THR A N 1
ATOM 626 C CA . THR A 1 82 ? -8.399 -14.521 12.836 1.00 98.25 82 THR A CA 1
ATOM 627 C C . THR A 1 82 ? -7.808 -13.113 12.953 1.00 98.25 82 THR A C 1
ATOM 629 O O . THR A 1 82 ? -7.799 -12.540 14.043 1.00 98.25 82 THR A O 1
ATOM 632 N N . LEU A 1 83 ? -7.377 -12.505 11.840 1.00 97.31 83 LEU A N 1
ATOM 633 C CA . LEU A 1 83 ? -6.863 -11.128 11.851 1.00 97.31 83 LEU A CA 1
ATOM 634 C C . LEU A 1 83 ? -7.941 -10.105 12.196 1.00 97.31 83 LEU A C 1
ATOM 636 O O . LEU A 1 83 ? -7.704 -9.207 13.009 1.00 97.31 83 LEU A O 1
ATOM 640 N N . ARG A 1 84 ? -9.132 -10.261 11.611 1.00 98.06 84 ARG A N 1
ATOM 641 C CA . ARG A 1 84 ? -10.265 -9.365 11.862 1.00 98.06 84 ARG A CA 1
ATOM 642 C C . ARG A 1 84 ? -10.703 -9.408 13.322 1.00 98.06 84 ARG A C 1
ATOM 644 O O . ARG A 1 84 ? -10.896 -8.347 13.905 1.00 98.06 84 ARG A O 1
ATOM 651 N N . ALA A 1 85 ? -10.766 -10.593 13.931 1.00 98.19 85 ALA A N 1
ATOM 652 C CA . ALA A 1 85 ? -11.090 -10.749 15.346 1.00 98.19 85 ALA A CA 1
ATOM 653 C C . ALA A 1 85 ? -10.084 -10.015 16.247 1.00 98.19 85 ALA A C 1
ATOM 655 O O . ALA A 1 85 ? -10.493 -9.266 17.131 1.00 98.19 85 ALA A O 1
ATOM 656 N N . ARG A 1 86 ? -8.775 -10.135 15.971 1.00 97.38 86 ARG A N 1
ATOM 657 C CA . ARG A 1 86 ? -7.730 -9.402 16.709 1.00 97.38 86 ARG A CA 1
ATOM 658 C C . ARG A 1 86 ? -7.907 -7.886 16.607 1.00 97.38 86 ARG A C 1
ATOM 660 O O . ARG A 1 86 ? -7.668 -7.179 17.578 1.00 97.38 86 ARG A O 1
ATOM 667 N N . ALA A 1 87 ? -8.332 -7.387 15.449 1.00 95.50 87 ALA A N 1
ATOM 668 C CA . ALA A 1 87 ? -8.589 -5.966 15.218 1.00 95.50 87 ALA A CA 1
ATOM 669 C C . ALA A 1 87 ? -9.990 -5.493 15.672 1.00 95.50 87 ALA A C 1
ATOM 671 O O . ALA A 1 87 ? -10.349 -4.348 15.406 1.00 95.50 87 ALA A O 1
ATOM 672 N N . GLY A 1 88 ? -10.797 -6.348 16.314 1.00 97.31 88 GLY A N 1
ATOM 673 C CA . GLY A 1 88 ? -12.157 -6.004 16.749 1.00 97.31 88 GLY A CA 1
ATOM 674 C C . GLY A 1 88 ? -13.160 -5.818 15.602 1.00 97.31 88 GLY A C 1
ATOM 675 O O . GLY A 1 88 ? -14.159 -5.120 15.755 1.00 97.31 88 GLY A O 1
ATOM 676 N N . MET A 1 89 ? -12.898 -6.413 14.437 1.00 97.31 89 MET A N 1
ATOM 677 C CA . MET A 1 89 ? -13.727 -6.295 13.238 1.00 97.31 89 MET A CA 1
ATOM 678 C C . MET A 1 89 ? -14.642 -7.519 13.058 1.00 97.31 89 MET A C 1
ATOM 680 O O . MET A 1 89 ? -14.211 -8.648 13.300 1.00 97.31 89 MET A O 1
ATOM 684 N N . PRO A 1 90 ? -15.884 -7.340 12.563 1.00 97.50 90 PRO A N 1
ATOM 685 C CA . PRO A 1 90 ? -16.832 -8.444 12.399 1.00 97.50 90 PRO A CA 1
ATOM 686 C C . PRO A 1 90 ? -16.319 -9.478 11.386 1.00 97.50 90 PRO A C 1
ATOM 688 O O . PRO A 1 90 ? -15.671 -9.091 10.409 1.00 97.50 90 PRO A O 1
ATOM 691 N N . PRO A 1 91 ? -16.610 -10.778 11.545 1.00 97.88 91 PRO A N 1
ATOM 692 C CA . PRO A 1 91 ? -16.139 -11.793 10.609 1.00 97.88 91 PRO A CA 1
ATOM 693 C C . PRO A 1 91 ? -16.747 -11.596 9.213 1.00 97.88 91 PRO A C 1
ATOM 695 O O . PRO A 1 91 ? -17.869 -11.116 9.057 1.00 97.88 91 PRO A O 1
ATOM 698 N N . LYS A 1 92 ? -16.007 -11.990 8.176 1.00 95.88 92 LYS A N 1
ATOM 699 C CA . LYS A 1 92 ? -16.517 -12.081 6.805 1.00 95.88 92 LYS A CA 1
ATOM 700 C C . LYS A 1 92 ? -17.160 -13.445 6.582 1.00 95.88 92 LYS A C 1
ATOM 702 O O . LYS A 1 92 ? -16.587 -14.475 6.943 1.00 95.88 92 LYS A O 1
ATOM 707 N N . THR A 1 93 ? -18.342 -13.444 5.973 1.00 94.81 93 THR A N 1
ATOM 708 C CA . THR A 1 93 ? -19.093 -14.656 5.611 1.00 94.81 93 THR A CA 1
ATOM 709 C C . THR A 1 93 ? -18.652 -15.207 4.258 1.00 94.81 93 THR A C 1
ATOM 711 O O . THR A 1 93 ? -18.443 -16.415 4.123 1.00 94.81 93 THR A O 1
ATOM 714 N N . GLN A 1 94 ? -18.444 -14.309 3.295 1.00 92.94 94 GLN A N 1
ATOM 715 C CA . GLN A 1 94 ? -17.933 -14.574 1.955 1.00 92.94 94 GLN A CA 1
ATOM 716 C C . GLN A 1 94 ? -16.561 -13.926 1.776 1.00 92.94 94 GLN A C 1
ATOM 718 O O . GLN A 1 94 ? -16.269 -12.890 2.380 1.00 92.94 94 GLN A O 1
ATOM 723 N N . LEU A 1 95 ? -15.727 -14.550 0.947 1.00 95.31 95 LEU A N 1
ATOM 724 C CA . LEU A 1 95 ? -14.383 -14.081 0.653 1.00 95.31 95 LEU A CA 1
ATOM 725 C C . LEU A 1 95 ? -14.215 -13.943 -0.856 1.00 95.31 95 LEU A C 1
ATOM 727 O O . LEU A 1 95 ? -14.582 -14.845 -1.604 1.00 95.31 95 LEU A O 1
ATOM 731 N N . THR A 1 96 ? -13.654 -12.818 -1.274 1.00 96.88 96 THR A N 1
ATOM 732 C CA . THR A 1 96 ? -13.201 -12.558 -2.641 1.00 96.88 96 THR A CA 1
ATOM 733 C C . THR A 1 96 ? -11.743 -12.127 -2.585 1.00 96.88 96 THR A C 1
ATOM 735 O O . THR A 1 96 ? -11.278 -11.666 -1.535 1.00 96.88 96 THR A O 1
ATOM 738 N N . LEU A 1 97 ? -11.027 -12.233 -3.705 1.00 96.25 97 LEU A N 1
ATOM 739 C CA . LEU A 1 97 ? -9.648 -11.758 -3.778 1.00 96.25 97 LEU A CA 1
ATOM 740 C C . LEU A 1 97 ? -9.557 -10.265 -3.424 1.00 96.25 97 LEU A C 1
ATOM 742 O O . LEU A 1 97 ? -8.731 -9.888 -2.602 1.00 96.25 97 LEU A O 1
ATOM 746 N N . ASP A 1 98 ? -10.467 -9.428 -3.928 1.00 96.94 98 ASP A N 1
ATOM 747 C CA . ASP A 1 98 ? -10.506 -7.995 -3.596 1.00 96.94 98 ASP A CA 1
ATOM 748 C C . ASP A 1 98 ? -10.672 -7.732 -2.098 1.00 96.94 98 ASP A C 1
ATOM 750 O O . ASP A 1 98 ? -10.092 -6.791 -1.551 1.00 96.94 98 ASP A O 1
ATOM 754 N N . LEU A 1 99 ? -11.431 -8.586 -1.403 1.00 97.12 99 LEU A N 1
ATOM 755 C CA . LEU A 1 99 ? -11.563 -8.498 0.043 1.00 97.12 99 LEU A CA 1
ATOM 756 C C . LEU A 1 99 ? -10.221 -8.786 0.716 1.00 97.12 99 LEU A C 1
ATOM 758 O O . LEU A 1 99 ? -9.810 -8.012 1.575 1.00 97.12 99 LEU A O 1
ATOM 762 N N . ILE A 1 100 ? -9.527 -9.853 0.310 1.00 98.00 100 ILE A N 1
ATOM 763 C CA . ILE A 1 100 ? -8.197 -10.206 0.832 1.00 98.00 100 ILE A CA 1
ATOM 764 C C . ILE A 1 100 ? -7.204 -9.066 0.570 1.00 98.00 100 ILE A C 1
ATOM 766 O O . ILE A 1 100 ? -6.531 -8.615 1.499 1.00 98.00 100 ILE A O 1
ATOM 770 N N . LYS A 1 101 ? -7.176 -8.533 -0.658 1.00 98.00 101 LYS A N 1
ATOM 771 C CA . LYS A 1 101 ? -6.347 -7.384 -1.048 1.00 98.00 101 LYS A CA 1
ATOM 772 C C . LYS A 1 101 ? -6.635 -6.155 -0.177 1.00 98.00 101 LYS A C 1
ATOM 774 O O . LYS A 1 101 ? -5.710 -5.453 0.237 1.00 98.00 101 LYS A O 1
ATOM 779 N N . ASN A 1 102 ? -7.905 -5.899 0.146 1.00 97.56 102 ASN A N 1
ATOM 780 C CA . ASN A 1 102 ? -8.300 -4.800 1.025 1.00 97.56 102 ASN A CA 1
ATOM 781 C C . ASN A 1 102 ? -7.892 -5.034 2.491 1.00 97.56 102 ASN A C 1
ATOM 783 O O . ASN A 1 102 ? -7.380 -4.111 3.123 1.00 97.56 102 ASN A O 1
ATOM 787 N N . GLU A 1 103 ? -8.073 -6.242 3.036 1.00 98.06 103 GLU A N 1
ATOM 788 C CA . GLU A 1 103 ? -7.586 -6.576 4.386 1.00 98.06 103 GLU A CA 1
ATOM 789 C C . GLU A 1 103 ? -6.068 -6.395 4.470 1.00 98.06 103 GLU A C 1
ATOM 791 O O . GLU A 1 103 ? -5.576 -5.773 5.411 1.00 98.06 103 GLU A O 1
ATOM 796 N N . ARG A 1 104 ? -5.331 -6.841 3.444 1.00 98.44 104 ARG A N 1
ATOM 797 C CA . ARG A 1 104 ? -3.883 -6.644 3.346 1.00 98.44 104 ARG A CA 1
ATOM 798 C C . ARG A 1 104 ? -3.501 -5.167 3.339 1.00 98.44 104 ARG A C 1
ATOM 800 O O . ARG A 1 104 ? -2.614 -4.764 4.089 1.00 98.44 104 ARG A O 1
ATOM 807 N N . PHE A 1 105 ? -4.197 -4.348 2.550 1.00 97.62 105 PHE A N 1
ATOM 808 C CA . PHE A 1 105 ? -3.955 -2.907 2.500 1.00 97.62 105 PHE A CA 1
ATOM 809 C C . PHE A 1 105 ? -4.167 -2.221 3.855 1.00 97.62 105 PHE A C 1
ATOM 811 O O . PHE A 1 105 ? -3.355 -1.381 4.241 1.00 97.62 105 PHE A O 1
ATOM 818 N N . VAL A 1 106 ? -5.243 -2.562 4.569 1.00 96.88 106 VAL A N 1
ATOM 819 C CA . VAL A 1 106 ? -5.563 -1.963 5.873 1.00 96.88 106 VAL A CA 1
ATOM 820 C C . VAL A 1 106 ? -4.566 -2.416 6.938 1.00 96.88 106 VAL A C 1
ATOM 822 O O . VAL A 1 106 ? -3.982 -1.584 7.634 1.00 96.88 106 VAL A O 1
ATOM 825 N N . GLU A 1 107 ? -4.338 -3.724 7.039 1.00 97.31 107 GLU A N 1
ATOM 826 C CA . GLU A 1 107 ? -3.462 -4.328 8.039 1.00 97.31 107 GLU A CA 1
ATOM 827 C C . GLU A 1 107 ? -2.020 -3.818 7.888 1.00 97.31 107 GLU A C 1
ATOM 829 O O . GLU A 1 107 ? -1.426 -3.337 8.856 1.00 97.31 107 GLU A O 1
ATOM 834 N N . LEU A 1 108 ? -1.481 -3.826 6.664 1.00 96.88 108 LEU A N 1
ATOM 835 C CA . LEU A 1 108 ? -0.097 -3.451 6.345 1.00 96.88 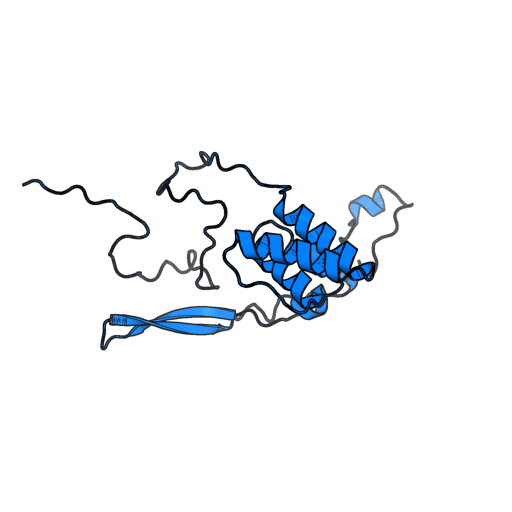108 LEU A CA 1
ATOM 836 C C . LEU A 1 108 ? 0.052 -1.985 5.895 1.00 96.88 108 LEU A C 1
ATOM 838 O O . LEU A 1 108 ? 1.075 -1.593 5.324 1.00 96.88 108 LEU A O 1
ATOM 842 N N . TYR A 1 109 ? -0.949 -1.136 6.157 1.00 95.38 109 TYR A N 1
ATOM 843 C CA . TYR A 1 109 ? -0.891 0.284 5.801 1.00 95.38 109 TYR A CA 1
ATOM 844 C C . TYR A 1 109 ? 0.352 0.956 6.401 1.00 95.38 109 TYR A C 1
ATOM 846 O O . TYR A 1 109 ? 0.625 0.776 7.584 1.00 95.38 109 TYR A O 1
ATOM 854 N N . ALA A 1 110 ? 1.078 1.754 5.612 1.00 92.81 110 ALA A N 1
ATOM 855 C CA . ALA A 1 110 ? 2.326 2.420 6.012 1.00 92.81 110 ALA A CA 1
ATOM 856 C C . ALA A 1 110 ? 3.475 1.472 6.434 1.00 92.81 110 ALA A C 1
ATOM 858 O O . ALA A 1 110 ? 4.372 1.878 7.166 1.00 92.81 110 ALA A O 1
ATOM 859 N N . GLU A 1 111 ? 3.474 0.229 5.942 1.00 95.00 111 GLU A N 1
ATOM 860 C CA . GLU A 1 111 ? 4.538 -0.762 6.182 1.00 95.00 111 GLU A CA 1
ATOM 861 C C . GLU A 1 111 ? 5.265 -1.171 4.887 1.00 95.00 111 GLU A C 1
ATOM 863 O O . GLU A 1 111 ? 5.784 -2.268 4.783 1.00 95.00 111 GLU A O 1
ATOM 868 N N . ASN A 1 112 ? 5.295 -0.300 3.871 1.00 94.06 112 ASN A N 1
ATOM 869 C CA . ASN A 1 112 ? 5.991 -0.525 2.592 1.00 94.06 112 ASN A CA 1
ATOM 870 C C . ASN A 1 112 ? 5.502 -1.700 1.714 1.00 94.06 112 ASN A C 1
ATOM 872 O O . ASN A 1 112 ? 6.168 -2.033 0.740 1.00 94.06 112 ASN A O 1
ATOM 876 N N . HIS A 1 113 ? 4.305 -2.250 1.944 1.00 96.88 113 HIS A N 1
ATOM 877 C CA . HIS A 1 113 ? 3.755 -3.330 1.104 1.00 96.88 113 HIS A CA 1
ATOM 878 C C . HIS A 1 113 ? 2.992 -2.851 -0.141 1.00 96.88 113 HIS A C 1
ATOM 880 O O . HIS A 1 113 ? 3.210 -3.365 -1.235 1.00 96.88 113 HIS A O 1
ATOM 886 N N . ARG A 1 114 ? 2.136 -1.821 -0.019 1.00 95.81 114 ARG A N 1
ATOM 887 C CA . ARG A 1 114 ? 1.152 -1.452 -1.065 1.00 95.81 114 ARG A CA 1
ATOM 888 C C . ARG A 1 114 ? 1.756 -1.244 -2.457 1.00 95.81 114 ARG A C 1
ATOM 890 O O . ARG A 1 114 ? 1.113 -1.581 -3.444 1.00 95.81 114 ARG A O 1
ATOM 897 N N . TYR A 1 115 ? 2.954 -0.667 -2.547 1.00 95.06 115 TYR A N 1
ATOM 898 C CA . TYR A 1 115 ? 3.616 -0.451 -3.835 1.00 95.06 115 TYR A CA 1
ATOM 899 C C . TYR A 1 115 ? 3.962 -1.774 -4.535 1.00 95.06 115 TYR A C 1
ATOM 901 O O . TYR A 1 115 ? 3.725 -1.917 -5.733 1.00 95.06 115 TYR A O 1
ATOM 909 N N . TRP A 1 116 ? 4.482 -2.742 -3.782 1.00 96.69 116 TRP A N 1
ATOM 910 C CA . TRP A 1 116 ? 4.861 -4.055 -4.295 1.00 96.69 116 TRP A CA 1
ATOM 911 C C . TRP A 1 116 ? 3.647 -4.941 -4.547 1.00 96.69 116 TRP A C 1
ATOM 913 O O . TRP A 1 116 ? 3.570 -5.554 -5.607 1.00 96.69 116 TRP A O 1
ATOM 923 N N . ASP A 1 117 ? 2.665 -4.924 -3.645 1.00 98.06 117 ASP A N 1
ATOM 924 C CA . ASP A 1 117 ? 1.423 -5.689 -3.790 1.00 98.06 117 ASP A CA 1
ATOM 925 C C . ASP A 1 117 ? 0.691 -5.329 -5.095 1.00 98.06 117 ASP A C 1
ATOM 927 O O . ASP A 1 117 ? 0.346 -6.196 -5.894 1.00 98.06 117 ASP A O 1
ATOM 931 N N . LEU A 1 118 ? 0.537 -4.028 -5.380 1.00 97.56 118 LEU A N 1
ATOM 932 C CA . LEU A 1 118 ? -0.083 -3.556 -6.623 1.00 97.56 118 LEU A CA 1
ATOM 933 C C . LEU A 1 118 ? 0.677 -3.994 -7.880 1.00 97.56 118 LEU A C 1
ATOM 935 O O . LEU A 1 118 ? 0.068 -4.211 -8.929 1.00 97.56 118 LEU A O 1
ATOM 939 N N . ARG A 1 119 ? 2.008 -4.093 -7.804 1.00 96.75 119 ARG A N 1
ATOM 940 C CA . ARG A 1 119 ? 2.832 -4.554 -8.927 1.00 96.75 119 ARG A CA 1
ATOM 941 C C . ARG A 1 119 ? 2.693 -6.059 -9.127 1.00 96.75 119 ARG A C 1
ATOM 943 O O . ARG A 1 119 ? 2.532 -6.483 -10.268 1.00 96.75 119 ARG A O 1
ATOM 950 N N . ALA A 1 120 ? 2.709 -6.830 -8.041 1.00 96.19 120 ALA A N 1
ATOM 951 C CA . ALA A 1 120 ? 2.564 -8.282 -8.065 1.00 96.19 120 ALA A CA 1
ATOM 952 C C . ALA A 1 120 ? 1.208 -8.707 -8.645 1.00 96.19 120 ALA A C 1
ATOM 954 O O . ALA A 1 120 ? 1.161 -9.538 -9.548 1.00 96.19 120 ALA A O 1
ATOM 955 N N . TRP A 1 121 ? 0.121 -8.062 -8.217 1.00 97.38 121 TRP A N 1
ATOM 956 C CA . TRP A 1 121 ? -1.229 -8.347 -8.716 1.00 97.38 121 TRP A CA 1
ATOM 957 C C . TRP A 1 121 ? -1.551 -7.734 -10.077 1.00 97.38 121 TRP A C 1
ATOM 959 O O . TRP A 1 121 ? -2.645 -7.938 -10.587 1.00 97.38 121 TRP A O 1
ATOM 969 N N . ARG A 1 122 ? -0.629 -6.958 -10.658 1.00 96.50 122 ARG A N 1
ATOM 970 C CA . ARG A 1 122 ? -0.858 -6.163 -11.874 1.00 96.50 122 ARG A CA 1
ATOM 971 C C . ARG A 1 122 ? -1.960 -5.099 -11.756 1.00 96.50 122 ARG A C 1
ATOM 973 O O . ARG A 1 122 ? -2.344 -4.526 -12.767 1.00 96.50 122 ARG A O 1
ATOM 980 N N . ASP A 1 123 ? -2.331 -4.689 -10.548 1.00 97.25 123 ASP A N 1
ATOM 981 C CA . ASP A 1 123 ? -3.339 -3.644 -10.303 1.00 97.25 123 ASP A CA 1
ATOM 982 C C . ASP A 1 123 ? -2.776 -2.209 -10.363 1.00 97.25 123 ASP A C 1
ATOM 984 O O . ASP A 1 123 ? -3.531 -1.238 -10.372 1.00 97.25 123 ASP A O 1
ATOM 988 N N . ALA A 1 124 ? -1.449 -2.041 -10.373 1.00 96.31 124 ALA A N 1
ATOM 989 C CA . ALA A 1 124 ? -0.803 -0.731 -10.258 1.00 96.31 124 ALA A CA 1
ATOM 990 C C . ALA A 1 124 ? -1.258 0.292 -11.314 1.00 96.31 124 ALA A C 1
ATOM 992 O O . ALA A 1 124 ? -1.477 1.452 -10.973 1.00 96.31 124 ALA A O 1
ATOM 993 N N . GLU A 1 125 ? -1.448 -0.110 -12.570 1.00 95.12 125 GLU A N 1
ATOM 994 C CA . GLU A 1 125 ? -1.979 0.778 -13.609 1.00 95.12 125 GLU A CA 1
ATOM 995 C C . GLU A 1 125 ? -3.402 1.244 -13.269 1.00 95.12 125 GLU A C 1
ATOM 997 O O . GLU A 1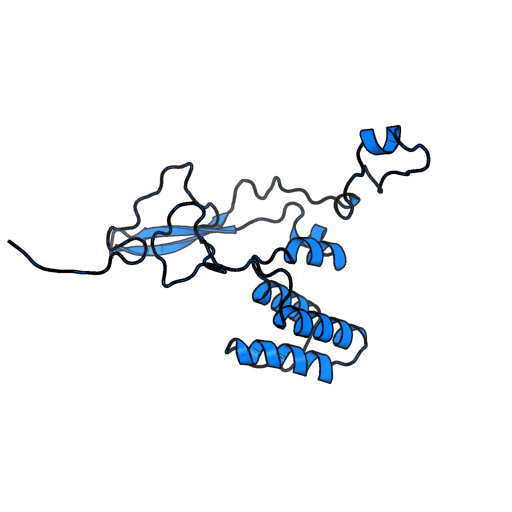 125 ? -3.674 2.447 -13.216 1.00 95.12 125 GLU A O 1
ATOM 1002 N N . ALA A 1 126 ? -4.283 0.306 -12.915 1.00 94.00 126 ALA A N 1
ATOM 1003 C CA . ALA A 1 126 ? -5.661 0.597 -12.536 1.00 94.00 126 ALA A CA 1
ATOM 1004 C C . ALA A 1 126 ? -5.774 1.435 -11.248 1.00 94.00 126 ALA A C 1
ATOM 1006 O O . ALA A 1 126 ? -6.739 2.180 -11.091 1.00 94.00 126 ALA A O 1
ATOM 1007 N N . GLU A 1 127 ? -4.804 1.361 -10.339 1.00 92.88 127 GLU A N 1
ATOM 1008 C CA . GLU A 1 127 ? -4.857 1.995 -9.014 1.00 92.88 127 GLU A CA 1
ATOM 1009 C C . GLU A 1 127 ? -4.017 3.276 -8.894 1.00 92.88 127 GLU A C 1
ATOM 1011 O O . GLU A 1 127 ? -4.281 4.110 -8.022 1.00 92.88 127 GLU A O 1
ATOM 1016 N N . LEU A 1 128 ? -3.028 3.481 -9.771 1.00 92.00 128 LEU A N 1
ATOM 1017 C CA . LEU A 1 128 ? -2.080 4.596 -9.673 1.00 92.00 128 LEU A CA 1
ATOM 1018 C C . LEU A 1 128 ? -2.095 5.525 -10.889 1.00 92.00 128 LEU A C 1
ATOM 1020 O O . LEU A 1 128 ? -1.934 6.735 -10.700 1.00 92.00 128 LEU A O 1
ATOM 1024 N N . HIS A 1 129 ? -2.283 5.001 -12.107 1.00 93.25 129 HIS A N 1
ATOM 1025 C CA . HIS A 1 129 ? -2.120 5.777 -13.339 1.00 93.25 129 HIS A CA 1
ATOM 1026 C C . HIS A 1 129 ? -3.147 6.910 -13.432 1.00 93.25 129 HIS A C 1
ATOM 1028 O O . HIS A 1 129 ? -4.340 6.671 -13.618 1.00 93.25 129 HIS A O 1
ATOM 1034 N N . TYR A 1 130 ? -2.681 8.152 -13.252 1.00 90.56 130 TYR A N 1
ATOM 1035 C CA . TYR A 1 130 ? -3.514 9.362 -13.230 1.00 90.56 130 TYR A CA 1
ATOM 1036 C C . TYR A 1 130 ? -4.746 9.267 -12.317 1.00 90.56 130 TYR A C 1
ATOM 1038 O O . TYR A 1 130 ? -5.751 9.960 -12.505 1.00 90.56 130 TYR A O 1
ATOM 1046 N N . LYS A 1 131 ? -4.672 8.421 -11.282 1.00 88.50 131 LYS A N 1
ATOM 1047 C CA . LYS A 1 131 ? -5.780 8.243 -10.351 1.00 88.50 131 LYS A CA 1
ATOM 1048 C C . LYS A 1 131 ? -5.899 9.462 -9.456 1.00 88.50 131 LYS A C 1
ATOM 1050 O O . LYS A 1 131 ? -4.945 9.897 -8.808 1.00 88.50 131 LYS A O 1
ATOM 1055 N N . LEU A 1 132 ? -7.112 10.009 -9.412 1.00 86.00 132 LEU A N 1
ATOM 1056 C CA . LEU A 1 132 ? -7.442 11.165 -8.595 1.00 86.00 132 LEU A CA 1
ATOM 1057 C C . LEU A 1 132 ? -7.196 10.848 -7.117 1.00 86.00 132 LEU A C 1
ATOM 1059 O O . LEU A 1 132 ? -7.889 10.033 -6.512 1.00 86.00 132 LEU A O 1
ATOM 1063 N N . LYS A 1 133 ? -6.264 11.575 -6.506 1.00 85.38 133 LYS A N 1
ATOM 1064 C CA . LYS A 1 133 ? -5.968 11.469 -5.077 1.00 85.38 133 LYS A CA 1
ATOM 1065 C C . LYS A 1 133 ? -6.779 12.518 -4.340 1.00 85.38 133 LYS A C 1
ATOM 1067 O O . LYS A 1 133 ? -6.810 13.694 -4.720 1.00 85.38 133 LYS A O 1
ATOM 1072 N N . GLN A 1 134 ? -7.442 12.078 -3.283 1.00 86.56 134 GLN A N 1
ATOM 1073 C CA . GLN A 1 134 ? -8.307 12.915 -2.468 1.00 86.56 134 GLN A CA 1
ATOM 1074 C C . GLN A 1 134 ? -7.768 12.993 -1.044 1.00 86.56 134 GLN A C 1
ATOM 1076 O O . GLN A 1 134 ? -7.225 12.031 -0.510 1.00 86.56 134 GLN A O 1
ATOM 1081 N N . GLY A 1 135 ? -7.937 14.158 -0.434 1.00 86.50 135 GLY A N 1
ATOM 1082 C CA . GLY A 1 135 ? -7.692 14.394 0.979 1.00 86.50 135 GLY A CA 1
ATOM 1083 C C . GLY A 1 135 ? -8.933 14.950 1.664 1.00 86.50 135 GLY A C 1
ATOM 1084 O O . GLY A 1 135 ? -9.995 15.120 1.057 1.00 86.50 135 GLY A O 1
ATOM 1085 N N . SER A 1 136 ? -8.781 15.281 2.938 1.00 87.56 136 SER A N 1
ATOM 1086 C CA . SER A 1 136 ? -9.774 16.032 3.703 1.00 87.56 136 SER A CA 1
ATOM 1087 C C . SER A 1 136 ? -9.316 17.470 3.910 1.00 87.56 136 SER A C 1
ATOM 1089 O O . SER A 1 136 ? -8.218 17.712 4.402 1.00 87.56 136 SER A O 1
ATOM 1091 N N . LYS A 1 137 ? -10.174 18.439 3.587 1.00 85.56 137 LYS A N 1
ATOM 1092 C CA . LYS A 1 137 ? -9.993 19.841 3.971 1.00 85.56 137 LYS A CA 1
ATOM 1093 C C . LYS A 1 137 ? -10.938 20.163 5.113 1.00 85.56 137 LYS A C 1
ATOM 1095 O O . LYS A 1 137 ? -12.151 20.019 4.976 1.00 85.56 137 LYS A O 1
ATOM 1100 N N . TRP A 1 138 ? -10.366 20.618 6.215 1.00 84.06 138 TRP A N 1
ATOM 1101 C CA . TRP A 1 138 ? -11.102 20.998 7.410 1.00 84.06 138 TRP A CA 1
ATOM 1102 C C . TRP A 1 138 ? -11.309 22.509 7.434 1.00 84.06 138 TRP A C 1
ATOM 1104 O O . TRP A 1 138 ? -10.365 23.278 7.257 1.00 84.06 138 TRP A O 1
ATOM 1114 N N . THR A 1 139 ? -12.553 22.932 7.634 1.00 85.38 139 THR A N 1
ATOM 1115 C CA . THR A 1 139 ? -12.938 24.342 7.760 1.00 85.38 139 THR A CA 1
ATOM 1116 C C . THR A 1 139 ? -13.703 24.544 9.056 1.00 85.38 139 THR A C 1
ATOM 1118 O O . THR A 1 139 ? -14.662 23.814 9.315 1.00 85.38 139 THR A O 1
ATOM 1121 N N . ARG A 1 140 ? -13.303 25.536 9.851 1.00 86.38 140 ARG A N 1
ATOM 1122 C CA . ARG A 1 140 ? -14.040 25.946 11.048 1.00 86.38 140 ARG A CA 1
ATOM 1123 C C . ARG A 1 140 ? -15.265 26.764 10.637 1.00 86.38 140 ARG A C 1
ATOM 1125 O O . ARG A 1 140 ? -15.139 27.681 9.829 1.00 86.38 140 ARG A O 1
ATOM 1132 N N . ARG A 1 141 ? -16.435 26.434 11.175 1.00 85.81 141 ARG A N 1
ATOM 1133 C CA . ARG A 1 141 ? -17.662 27.214 11.003 1.00 85.81 141 ARG A CA 1
ATOM 1134 C C . ARG A 1 141 ? -17.663 28.386 11.975 1.00 85.81 141 ARG A C 1
ATOM 1136 O O . ARG A 1 141 ? -17.386 28.204 13.156 1.00 85.81 141 ARG A O 1
ATOM 1143 N N . ALA A 1 142 ? -17.984 29.576 11.473 1.00 84.31 142 ALA A N 1
ATOM 1144 C CA . ALA A 1 142 ? -18.059 30.782 12.294 1.00 84.31 142 ALA A CA 1
ATOM 1145 C C . ALA A 1 142 ? -19.249 30.755 13.271 1.00 84.31 142 ALA A C 1
ATOM 1147 O O . ALA A 1 142 ? -19.135 31.282 14.368 1.00 84.31 142 ALA A O 1
ATOM 1148 N N . SER A 1 143 ? -20.353 30.101 12.893 1.00 88.25 143 SER A N 1
ATOM 1149 C CA . SER A 1 143 ? -21.610 30.088 13.653 1.00 88.25 143 SER A CA 1
ATOM 1150 C C . SER A 1 143 ? -21.535 29.339 14.983 1.00 88.25 143 SER A C 1
ATOM 1152 O O . SER A 1 143 ? -22.120 29.773 15.963 1.00 88.25 143 SER A O 1
ATOM 1154 N N . ASP A 1 144 ? -20.852 28.192 15.013 1.00 88.62 144 ASP A N 1
ATOM 1155 C CA . ASP A 1 144 ? -20.825 27.287 16.170 1.00 88.62 144 ASP A CA 1
ATOM 1156 C C . ASP A 1 144 ? -19.407 26.847 16.560 1.00 88.62 144 ASP A C 1
ATOM 1158 O O . ASP A 1 144 ? -19.227 25.989 17.421 1.00 88.62 144 ASP A O 1
ATOM 1162 N N . GLY A 1 145 ? -18.383 27.383 15.890 1.00 84.44 145 GLY A N 1
ATOM 1163 C CA . GLY A 1 145 ? -16.985 27.034 16.126 1.00 84.44 145 GLY A CA 1
ATOM 1164 C C . GLY A 1 145 ? -16.606 25.598 15.749 1.00 84.44 145 GLY A C 1
ATOM 1165 O O . GLY A 1 145 ? -15.436 25.242 15.909 1.00 84.44 145 GLY A O 1
ATOM 1166 N N . LYS A 1 146 ? -17.540 24.781 15.234 1.00 86.06 146 LYS A N 1
ATOM 1167 C CA . LYS A 1 146 ? -17.303 23.372 14.889 1.00 86.06 146 LYS A CA 1
ATOM 1168 C C . LYS A 1 146 ? -16.554 23.245 13.566 1.00 86.06 146 LYS A C 1
ATOM 1170 O O . LYS A 1 146 ? -16.619 24.111 12.695 1.00 86.06 146 LYS A O 1
ATOM 1175 N N . TYR A 1 147 ? -15.862 22.126 13.381 1.00 85.00 147 TYR A N 1
ATOM 1176 C CA . TYR A 1 147 ? -15.136 21.837 12.147 1.00 85.00 147 TYR A CA 1
ATOM 1177 C C . TYR A 1 147 ? -15.970 20.980 11.196 1.00 85.00 147 TYR A C 1
ATOM 1179 O O . TYR A 1 147 ? -16.611 20.013 11.598 1.00 85.00 147 TYR A O 1
ATOM 1187 N N . LYS A 1 148 ? -15.925 21.322 9.907 1.00 86.31 148 LYS A N 1
ATOM 1188 C CA . LYS A 1 148 ? -16.482 20.522 8.813 1.00 86.31 148 LYS A CA 1
ATOM 1189 C C . LYS A 1 148 ? -15.344 19.989 7.952 1.00 86.31 148 LYS A C 1
ATOM 1191 O O . LYS A 1 148 ? -14.512 20.769 7.485 1.00 86.31 148 LYS A O 1
ATOM 1196 N N . ALA A 1 149 ? -15.330 18.680 7.722 1.00 87.62 149 ALA A N 1
ATOM 1197 C CA . ALA A 1 149 ? -14.471 18.056 6.726 1.00 87.62 149 ALA A CA 1
ATOM 1198 C C . ALA A 1 149 ? -15.168 18.055 5.363 1.00 87.62 149 ALA A C 1
ATOM 1200 O O . ALA A 1 149 ? -16.312 17.623 5.243 1.00 87.62 149 ALA A O 1
ATOM 1201 N N . ASN A 1 150 ? -14.460 18.494 4.330 1.00 87.62 150 ASN A N 1
ATOM 1202 C CA . ASN A 1 150 ? -14.884 18.373 2.941 1.00 87.62 150 ASN A CA 1
ATOM 1203 C C . ASN A 1 150 ? -13.846 17.563 2.161 1.00 87.62 150 ASN A C 1
ATOM 1205 O O . ASN A 1 150 ? -12.648 17.631 2.453 1.00 87.62 150 ASN A O 1
ATOM 1209 N N . LYS A 1 151 ? -14.294 16.820 1.143 1.00 87.50 151 LYS A N 1
ATOM 1210 C CA . LYS A 1 151 ? -13.381 16.168 0.196 1.00 87.50 151 LYS A CA 1
ATOM 1211 C C . LYS A 1 151 ? -12.587 17.242 -0.545 1.00 87.50 151 LYS A C 1
ATOM 1213 O O . LYS A 1 151 ? -13.158 18.198 -1.064 1.00 87.50 151 LYS A O 1
ATOM 1218 N N . TRP A 1 152 ? -11.274 17.077 -0.594 1.00 85.62 152 TRP A N 1
ATOM 1219 C CA . TRP A 1 152 ? -10.363 17.970 -1.296 1.00 85.62 152 TRP A CA 1
ATOM 1220 C C . TRP A 1 152 ? -9.631 17.196 -2.380 1.00 85.62 152 TRP A C 1
ATOM 1222 O O . TRP A 1 152 ? -9.009 16.171 -2.106 1.00 85.62 152 TRP A O 1
ATOM 1232 N N . ARG A 1 153 ? -9.719 17.675 -3.620 1.00 84.06 153 ARG A N 1
ATOM 1233 C CA . ARG A 1 153 ? -9.000 17.075 -4.745 1.00 84.06 153 ARG A CA 1
ATOM 1234 C C . ARG A 1 153 ? -7.567 17.565 -4.724 1.00 84.06 153 ARG A C 1
ATOM 1236 O O . ARG A 1 153 ? -7.321 18.759 -4.580 1.00 84.06 153 ARG A O 1
ATOM 1243 N N . TRP A 1 154 ? -6.622 16.648 -4.871 1.00 75.31 154 TRP A N 1
ATOM 1244 C CA . TRP A 1 154 ? -5.230 17.037 -4.956 1.00 75.31 154 TRP A CA 1
ATOM 1245 C C . TRP A 1 154 ? -4.857 17.378 -6.399 1.00 75.31 154 TRP A C 1
ATOM 1247 O O . TRP A 1 154 ? -4.843 16.505 -7.262 1.00 75.31 154 TRP A O 1
ATOM 1257 N N . ASN A 1 155 ? -4.514 18.639 -6.653 1.00 68.56 155 ASN A N 1
ATOM 1258 C CA . ASN A 1 155 ? -4.238 19.165 -7.995 1.00 68.56 155 ASN A CA 1
ATOM 1259 C C . ASN A 1 155 ? -3.076 18.437 -8.710 1.00 68.56 155 ASN A C 1
ATOM 1261 O O . ASN A 1 155 ? -3.044 18.399 -9.928 1.00 68.56 155 ASN A O 1
ATOM 1265 N N . PHE A 1 156 ? -2.149 17.815 -7.966 1.00 64.44 156 PHE A N 1
ATOM 1266 C CA . PHE A 1 156 ? -1.022 17.037 -8.516 1.00 64.44 156 PHE A CA 1
ATOM 1267 C C . PHE A 1 156 ? -1.362 15.583 -8.858 1.00 64.44 156 PHE A C 1
ATOM 1269 O O . PHE A 1 156 ? -0.537 14.884 -9.438 1.00 64.44 156 PHE A O 1
ATOM 1276 N N . SER A 1 157 ? -2.543 15.092 -8.483 1.00 59.59 157 SER A N 1
ATOM 1277 C CA . SER A 1 157 ? -2.903 13.691 -8.739 1.00 59.59 157 SER A CA 1
ATOM 1278 C C . SER A 1 157 ? -3.035 13.353 -10.224 1.00 59.59 157 SER A C 1
ATOM 1280 O O . SER A 1 157 ? -2.820 12.210 -10.608 1.00 59.59 157 SER A O 1
ATOM 1282 N N . GLN A 1 158 ? -3.280 14.365 -11.056 1.00 62.25 158 GLN A N 1
ATOM 1283 C CA . GLN A 1 158 ? -3.282 14.252 -12.514 1.00 62.25 158 GLN A CA 1
ATOM 1284 C C . GLN A 1 158 ? -1.868 14.132 -13.112 1.00 62.25 158 GLN A C 1
ATOM 1286 O O . GLN A 1 158 ? -1.744 13.873 -14.297 1.00 62.25 158 GLN A O 1
ATOM 1291 N N . ASN A 1 159 ? -0.806 14.251 -12.303 1.00 71.88 159 ASN A N 1
ATOM 1292 C CA . ASN A 1 159 ? 0.589 14.195 -12.755 1.00 71.88 159 ASN A CA 1
ATOM 1293 C C . ASN A 1 159 ? 1.351 12.985 -12.191 1.00 71.88 159 ASN A C 1
ATOM 1295 O O . ASN A 1 159 ? 2.578 13.008 -12.134 1.00 71.88 159 ASN A O 1
ATOM 1299 N N . THR A 1 160 ? 0.658 11.935 -11.736 1.00 83.19 160 THR A N 1
ATOM 1300 C CA . THR A 1 160 ? 1.317 10.687 -11.316 1.00 83.19 160 THR A CA 1
ATOM 1301 C C . THR A 1 160 ? 1.026 9.564 -12.310 1.00 83.19 160 THR A C 1
ATOM 1303 O O . THR A 1 160 ? 0.096 8.790 -12.075 1.00 83.19 160 THR A O 1
ATOM 1306 N N . PRO A 1 161 ? 1.767 9.488 -13.433 1.00 91.19 161 PRO A N 1
ATOM 1307 C CA . PRO A 1 161 ? 1.631 8.383 -14.368 1.00 91.19 161 PRO A CA 1
ATOM 1308 C C . PRO A 1 161 ? 2.188 7.099 -13.750 1.00 91.19 161 PRO A C 1
ATOM 1310 O O . PRO A 1 161 ? 3.224 7.111 -13.087 1.00 91.19 161 PRO A O 1
ATOM 1313 N N . PHE A 1 162 ? 1.509 5.989 -14.015 1.00 94.19 162 PHE A N 1
ATOM 1314 C CA . PHE A 1 162 ? 2.066 4.649 -13.865 1.00 94.19 162 PHE A CA 1
ATOM 1315 C C . PHE A 1 162 ? 1.946 3.951 -15.218 1.00 94.19 162 PHE A C 1
ATOM 1317 O O . PHE A 1 162 ? 0.837 3.692 -15.666 1.00 94.19 162 PHE A O 1
ATOM 1324 N N . LEU A 1 163 ? 3.058 3.752 -15.920 1.00 94.81 163 LEU A N 1
ATOM 1325 C CA . LEU A 1 163 ? 3.062 3.166 -17.265 1.00 94.81 163 LEU A CA 1
ATOM 1326 C C . LEU A 1 163 ? 3.347 1.660 -17.191 1.00 94.81 163 LEU A C 1
ATOM 1328 O O . LEU A 1 163 ? 4.039 1.249 -16.261 1.00 94.81 163 LEU A O 1
ATOM 1332 N N . PRO A 1 164 ? 2.942 0.850 -18.186 1.00 95.38 164 PRO A N 1
ATOM 1333 C CA . PRO A 1 164 ? 3.216 -0.590 -18.194 1.00 95.38 164 PRO A CA 1
ATOM 1334 C C . PRO A 1 164 ? 4.694 -0.961 -17.981 1.00 95.38 164 PRO A C 1
ATOM 1336 O O . PRO A 1 164 ? 5.005 -1.918 -17.276 1.00 95.38 164 PRO A O 1
ATOM 1339 N N . LYS A 1 165 ? 5.641 -0.162 -18.487 1.00 95.00 165 LYS A N 1
ATOM 1340 C CA . LYS A 1 165 ? 7.071 -0.383 -18.211 1.00 95.00 165 LYS A CA 1
ATOM 1341 C C . LYS A 1 165 ? 7.436 -0.300 -16.723 1.00 95.00 165 LYS A C 1
ATOM 1343 O O . LYS A 1 165 ? 8.285 -1.046 -16.258 1.00 95.00 165 LYS A O 1
ATOM 1348 N N . MET A 1 166 ? 6.731 0.527 -15.943 1.00 96.38 166 MET A N 1
ATOM 1349 C CA . MET A 1 166 ? 6.995 0.778 -14.515 1.00 96.38 166 MET A CA 1
ATOM 1350 C C . MET A 1 166 ? 6.641 -0.403 -13.597 1.00 96.38 166 MET A C 1
ATOM 1352 O O . MET A 1 166 ? 6.884 -0.341 -12.389 1.00 96.38 166 MET A O 1
ATOM 1356 N N . TYR A 1 167 ? 6.106 -1.502 -14.144 1.00 96.69 167 TYR A N 1
ATOM 1357 C CA . TYR A 1 167 ? 6.084 -2.785 -13.441 1.00 96.69 167 TYR A CA 1
ATOM 1358 C C . TYR A 1 167 ? 7.483 -3.379 -13.244 1.00 96.69 167 TYR A C 1
ATOM 1360 O O . TYR A 1 167 ? 7.629 -4.253 -12.389 1.00 96.69 167 TYR A O 1
ATOM 1368 N N . TRP A 1 168 ? 8.499 -2.881 -13.951 1.00 95.00 168 TRP A N 1
ATOM 1369 C CA . TRP A 1 168 ? 9.913 -3.218 -13.791 1.00 95.00 168 TRP A CA 1
ATOM 1370 C C . TRP A 1 168 ? 10.715 -1.974 -13.391 1.00 95.00 168 TRP A C 1
ATOM 1372 O O . TRP A 1 168 ? 10.257 -0.846 -13.558 1.00 95.00 168 TRP A O 1
ATOM 1382 N N . LEU A 1 169 ? 11.888 -2.175 -12.791 1.00 94.06 169 LEU A N 1
ATOM 1383 C CA . LEU A 1 169 ? 12.828 -1.082 -12.522 1.00 94.06 169 LEU A CA 1
ATOM 1384 C C . LEU A 1 169 ? 13.898 -1.080 -13.620 1.00 94.06 169 LEU A C 1
ATOM 1386 O O . LEU A 1 169 ? 14.334 -2.166 -13.989 1.00 94.06 169 LEU A O 1
ATOM 1390 N N . PRO A 1 170 ? 14.341 0.081 -14.124 1.00 95.12 170 PRO A N 1
ATOM 1391 C CA . PRO A 1 170 ? 15.441 0.121 -15.083 1.00 95.12 170 PRO A CA 1
ATOM 1392 C C . PRO A 1 170 ? 16.743 -0.368 -14.439 1.00 95.12 170 PRO A C 1
ATOM 1394 O O . PRO A 1 170 ? 17.001 -0.083 -13.263 1.00 95.12 170 PRO A O 1
ATOM 1397 N N . PHE A 1 171 ? 17.586 -1.054 -15.206 1.00 92.69 171 PHE A N 1
ATOM 1398 C CA . PHE A 1 171 ? 18.964 -1.336 -14.805 1.00 92.69 171 PHE A CA 1
ATOM 1399 C C . PHE A 1 171 ? 19.855 -0.104 -14.964 1.00 92.69 171 PHE A C 1
ATOM 1401 O O . PHE A 1 171 ? 20.737 0.113 -14.127 1.00 92.69 171 PHE A O 1
ATOM 1408 N N . GLY A 1 172 ? 19.566 0.732 -15.964 1.00 91.00 172 GLY A N 1
ATOM 1409 C CA . GLY A 1 172 ? 20.253 1.992 -16.214 1.00 91.00 172 GLY A CA 1
ATOM 1410 C C . GLY A 1 172 ? 21.503 1.829 -17.078 1.00 91.00 172 GLY A C 1
ATOM 1411 O O . GLY A 1 172 ? 22.148 0.781 -17.101 1.00 91.00 172 GLY A O 1
ATOM 1412 N N . THR A 1 173 ? 21.870 2.905 -17.774 1.00 90.19 173 THR A N 1
ATOM 1413 C CA . THR A 1 173 ? 22.901 2.890 -18.825 1.00 90.19 173 THR A CA 1
ATOM 1414 C C . THR A 1 173 ? 24.282 2.453 -18.340 1.00 90.19 173 THR A C 1
ATOM 1416 O O . THR A 1 173 ? 24.987 1.784 -19.084 1.00 90.19 173 THR A O 1
ATOM 1419 N N . GLY A 1 174 ? 24.657 2.770 -17.096 1.00 93.00 174 GLY A N 1
ATOM 1420 C CA . GLY A 1 174 ? 25.949 2.362 -16.533 1.00 93.00 174 GLY A CA 1
ATOM 1421 C C . GLY A 1 174 ? 26.103 0.842 -16.444 1.00 93.00 174 GLY A C 1
ATOM 1422 O O . GLY A 1 174 ? 27.078 0.293 -16.938 1.00 93.00 174 GLY A O 1
ATOM 1423 N N . ARG A 1 175 ? 25.092 0.140 -15.914 1.00 91.38 175 ARG A N 1
ATOM 1424 C CA . ARG A 1 175 ? 25.144 -1.327 -15.775 1.00 91.38 175 ARG A CA 1
ATOM 1425 C C . ARG A 1 175 ? 25.122 -2.047 -17.121 1.00 91.38 175 ARG A C 1
ATOM 1427 O O . ARG A 1 175 ? 25.729 -3.104 -17.248 1.00 91.38 175 ARG A O 1
ATOM 1434 N N . LEU A 1 176 ? 24.421 -1.480 -18.103 1.00 91.62 176 LEU A N 1
ATOM 1435 C CA . LEU A 1 176 ? 24.401 -1.999 -19.473 1.00 91.62 176 LEU A CA 1
ATOM 1436 C C . LEU A 1 176 ? 25.760 -1.815 -20.160 1.00 91.62 176 LEU A C 1
ATOM 1438 O O . LEU A 1 176 ? 26.191 -2.691 -20.902 1.00 91.62 176 LEU A O 1
ATOM 1442 N N . ALA A 1 177 ? 26.447 -0.699 -19.894 1.00 92.62 177 ALA A N 1
ATOM 1443 C CA . ALA A 1 177 ? 27.794 -0.460 -20.403 1.00 92.62 177 ALA A CA 1
ATOM 1444 C C . ALA A 1 177 ? 28.828 -1.403 -19.765 1.00 92.62 177 ALA A C 1
ATOM 1446 O O . ALA A 1 177 ? 29.709 -1.898 -20.464 1.00 92.62 177 ALA A O 1
ATOM 1447 N N . ASP A 1 178 ? 28.694 -1.685 -18.466 1.00 95.25 178 ASP A N 1
ATOM 1448 C CA . ASP A 1 178 ? 29.608 -2.568 -17.733 1.00 95.25 178 ASP A CA 1
ATOM 1449 C C . ASP A 1 178 ? 29.499 -4.040 -18.166 1.00 95.25 178 ASP A C 1
ATOM 1451 O O . ASP A 1 178 ? 30.476 -4.786 -18.079 1.00 95.25 178 ASP A O 1
ATOM 1455 N N . ASN A 1 179 ? 28.319 -4.490 -18.610 1.00 94.56 179 ASN A N 1
ATOM 1456 C CA . ASN A 1 179 ? 28.100 -5.882 -18.992 1.00 94.56 179 ASN A CA 1
ATOM 1457 C C . ASN A 1 179 ? 27.227 -6.010 -20.255 1.00 94.56 179 ASN A C 1
ATOM 1459 O O . ASN A 1 179 ? 26.000 -5.914 -20.158 1.00 94.56 179 ASN A O 1
ATOM 1463 N N . PRO A 1 180 ? 27.824 -6.347 -21.417 1.00 91.69 180 PRO A N 1
ATOM 1464 C CA . PRO A 1 180 ? 27.102 -6.447 -22.685 1.00 91.69 180 PRO A CA 1
ATOM 1465 C C . PRO A 1 180 ? 26.100 -7.612 -22.742 1.00 91.69 180 PRO A C 1
ATOM 1467 O O . PRO A 1 180 ? 25.285 -7.665 -23.657 1.00 91.69 180 PRO A O 1
ATOM 1470 N N . ASN A 1 181 ? 26.135 -8.544 -21.780 1.00 95.38 181 ASN A N 1
ATOM 1471 C CA . ASN A 1 181 ? 25.175 -9.649 -21.702 1.00 95.38 181 ASN A CA 1
ATOM 1472 C C . ASN A 1 181 ? 23.879 -9.272 -20.964 1.00 95.38 181 ASN A C 1
ATOM 1474 O O . ASN A 1 181 ? 22.947 -10.077 -20.920 1.00 95.38 181 ASN A O 1
ATOM 1478 N N . ILE A 1 182 ? 23.807 -8.086 -20.347 1.00 93.69 182 ILE A N 1
ATOM 1479 C CA . ILE A 1 182 ? 22.587 -7.616 -19.686 1.00 93.69 182 ILE A CA 1
ATOM 1480 C C .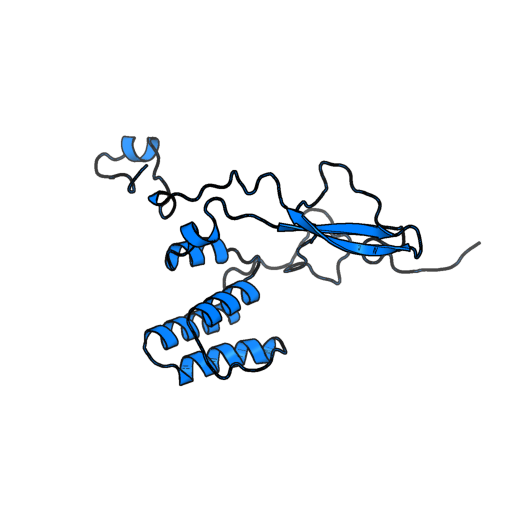 ILE A 1 182 ? 21.675 -6.975 -20.729 1.00 93.69 182 ILE A C 1
ATOM 1482 O O . ILE A 1 182 ? 22.041 -6.008 -21.391 1.00 93.69 182 ILE A O 1
ATOM 1486 N N . VAL A 1 183 ? 20.452 -7.491 -20.822 1.00 93.19 183 VAL A N 1
ATOM 1487 C CA . VAL A 1 183 ? 19.369 -6.887 -21.603 1.00 93.19 183 VAL A CA 1
ATOM 1488 C C . VAL A 1 183 ? 18.487 -6.068 -20.663 1.00 93.19 183 VAL A C 1
ATOM 1490 O O . VAL A 1 183 ? 18.143 -6.527 -19.574 1.00 93.19 183 VAL A O 1
ATOM 1493 N N . GLU A 1 184 ? 18.138 -4.847 -21.070 1.00 94.56 184 GLU A N 1
ATOM 1494 C CA . GLU A 1 184 ? 17.294 -3.951 -20.275 1.00 94.56 184 GLU A CA 1
ATOM 1495 C C . GLU A 1 184 ? 15.860 -4.480 -20.129 1.00 94.56 184 GLU A C 1
ATOM 1497 O O . GLU A 1 184 ? 15.337 -5.215 -20.973 1.00 94.56 184 GLU A O 1
ATOM 1502 N N . ASN A 1 185 ? 15.213 -4.100 -19.028 1.00 95.50 185 ASN A N 1
ATOM 1503 C CA . ASN A 1 185 ? 13.817 -4.417 -18.795 1.00 95.50 185 ASN A CA 1
ATOM 1504 C C . ASN A 1 185 ? 12.906 -3.750 -19.844 1.00 95.50 185 ASN A C 1
ATOM 1506 O O . ASN A 1 185 ? 13.174 -2.633 -20.291 1.00 95.50 185 ASN A O 1
ATOM 1510 N N . PRO A 1 186 ? 11.771 -4.379 -20.204 1.00 93.75 186 PRO A N 1
ATOM 1511 C CA . PRO A 1 186 ? 10.907 -3.883 -21.270 1.00 93.75 186 PRO A CA 1
ATOM 1512 C C . PRO A 1 186 ? 10.472 -2.418 -21.093 1.00 93.75 186 PRO A C 1
ATOM 1514 O O . PRO A 1 186 ? 9.851 -2.051 -20.092 1.00 93.75 186 PRO A O 1
ATOM 1517 N N . GLY A 1 187 ? 10.736 -1.601 -22.118 1.00 91.94 187 GLY A N 1
ATOM 1518 C CA . GLY A 1 187 ? 10.311 -0.200 -22.215 1.00 91.94 187 GLY A CA 1
ATOM 1519 C C . GLY A 1 187 ? 11.253 0.833 -21.581 1.00 91.94 187 GLY A C 1
ATOM 1520 O O . GLY A 1 187 ? 10.900 2.023 -21.561 1.00 91.94 187 GLY A O 1
ATOM 1521 N N . TYR A 1 188 ? 12.401 0.402 -21.060 1.00 90.75 188 TYR A N 1
ATOM 1522 C CA . TYR A 1 188 ? 13.469 1.268 -20.559 1.00 90.75 188 TYR A CA 1
ATOM 1523 C C . TYR A 1 188 ? 14.648 1.362 -21.520 1.00 90.75 188 TYR A C 1
ATOM 1525 O O . TYR A 1 188 ? 14.821 0.433 -22.336 1.00 90.75 188 TYR A O 1
#